Protein AF-A0A929MV17-F1 (afdb_monomer)

Secondary structure (DSSP, 8-state):
---HHHHHHHHHHHHHHHHHHHHHHHS--TTSHHHHHHHGGGS-TTTSSSSHHHHHHHHHHHHHHHHHHHHHHHHHHHHHHHHHHHHHHHHHHHHHHHHHHHTT----TT--------EEEE---TTS-EEEES--GGGT--TT-EEEETTEEEEEEEEE-SS-EEEEETT-SS-GGG-EEEEEEETTEEEEEEEEEEETTTTEEEEES--TTS---TT-EEE-

Nearest PDB structures (foldseek):
  2j5u-assembly1_A  TM=9.346E-01  e=2.635E-12  Listeria monocytogenes
  2qf4-assembly2_B  TM=9.068E-01  e=5.266E-09  Streptococcus pneumoniae R6
  7eft-assembly1_A  TM=7.838E-01  e=1.415E-07  Escherichia coli
  6zm0-assembly1_AAA  TM=8.165E-01  e=1.646E-06  Pseudomonas aeruginosa PAO1
  7eft-assembly1_B  TM=6.345E-01  e=2.902E-07  Escherichia coli

Sequence (224 aa):
MLNNKKLIWILLSAIAVVSVVAYTMINGANNAVTSAINDATAWGGRLFSEPVSMVVRFVDSVDNLINTHEENQHLKEKIDKIYELQVRVADLEAENGKMKQELNLTESLSEYTTVHATVIARNPDQWMESLVINVGANEGIQKNMSVMSGNGLIGRIIEVNPTSSKVLLLSNEQSNDGKVAASIQIKSGSANGIISGYDRKTKEYLMTQVDPTVQVAAGDLVQT

InterPro domains:
  IPR007221 Rod shape-determining protein MreC [PIRSF038471] (6-224)
  IPR007221 Rod shape-determining protein MreC [PTHR34138] (1-224)
  IPR007221 Rod shape-determining protein MreC [TIGR00219] (4-224)
  IPR042177 Cell/Rod shape-determining protein MreC, domain 1 [G3DSA:2.40.10.340] (109-187)
  IPR055342 Rod shape-determining protein MreC, beta-barrel core [PF04085] (119-224)

Solvent-accessible surface area (backbone atoms only — not comparable to full-atom values): 13221 Å² total; per-residue (Å²): 131,83,53,69,69,59,53,50,53,52,52,52,50,53,52,51,52,51,50,54,53,51,53,53,68,75,60,76,60,95,67,63,71,66,54,61,60,61,76,52,60,85,78,56,82,82,82,67,79,70,64,63,61,51,56,55,52,49,54,57,50,50,55,52,49,52,54,51,49,53,51,50,51,54,50,48,53,50,50,53,50,49,52,55,49,52,52,53,49,53,54,50,51,53,52,49,51,50,52,32,59,78,68,66,57,88,74,62,96,83,72,79,90,85,81,93,72,51,80,76,47,66,55,86,52,80,76,55,37,33,37,29,31,64,46,7,46,78,76,67,50,53,68,68,40,78,38,70,55,94,94,40,81,48,31,30,26,74,41,65,40,63,60,28,25,34,31,40,29,43,71,21,68,77,43,86,82,40,56,40,70,33,33,35,48,41,100,91,51,73,46,52,31,31,37,67,30,39,42,81,90,83,70,42,75,41,70,40,79,54,62,86,88,61,83,82,59,96,85,55,51,75,49,113

Organism: Abiotrophia defectiva (NCBI:txid46125)

Mean predicted aligned error: 17.31 Å

Structure (mmCIF, N/CA/C/O backbone):
data_AF-A0A929MV17-F1
#
_entry.id   AF-A0A929MV17-F1
#
loop_
_atom_site.group_PDB
_atom_site.id
_atom_site.type_symbol
_atom_site.label_atom_id
_atom_site.label_alt_id
_atom_site.label_comp_id
_atom_site.label_asym_id
_atom_site.label_entity_id
_atom_site.label_seq_id
_atom_site.pdbx_PDB_ins_code
_atom_site.Cartn_x
_atom_site.Cartn_y
_atom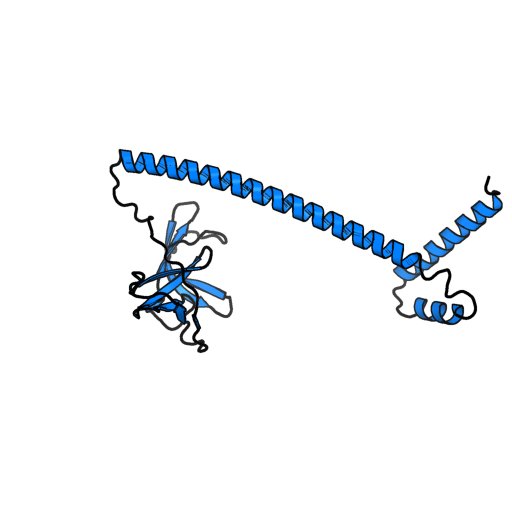_site.Cartn_z
_atom_site.occupancy
_atom_site.B_iso_or_equiv
_atom_site.auth_seq_id
_atom_site.auth_comp_id
_atom_site.auth_asym_id
_atom_site.auth_atom_id
_atom_site.pdbx_PDB_model_num
ATOM 1 N N . MET A 1 1 ? 44.938 10.618 -58.951 1.00 44.47 1 MET A N 1
ATOM 2 C CA . MET A 1 1 ? 45.143 9.187 -59.266 1.00 44.47 1 MET A CA 1
ATOM 3 C C . MET A 1 1 ? 46.206 8.637 -58.324 1.00 44.47 1 MET A C 1
ATOM 5 O O . MET A 1 1 ? 47.381 8.932 -58.513 1.00 44.47 1 MET A O 1
ATOM 9 N N . LEU A 1 2 ? 45.816 7.948 -57.242 1.00 46.22 2 LEU A N 1
ATOM 10 C CA . LEU A 1 2 ? 46.800 7.276 -56.387 1.00 46.22 2 LEU A CA 1
ATOM 11 C C . LEU A 1 2 ? 47.490 6.194 -57.222 1.00 46.22 2 LEU A C 1
ATOM 13 O O . LEU A 1 2 ? 46.829 5.346 -57.807 1.00 46.22 2 LEU A O 1
ATOM 17 N N . ASN A 1 3 ? 48.817 6.255 -57.300 1.00 65.94 3 ASN A N 1
ATOM 18 C CA . ASN A 1 3 ? 49.626 5.294 -58.040 1.00 65.94 3 ASN A CA 1
ATOM 19 C C . ASN A 1 3 ? 49.316 3.876 -57.521 1.00 65.94 3 ASN A C 1
ATOM 21 O O . ASN A 1 3 ? 49.377 3.674 -56.310 1.00 65.94 3 ASN A O 1
ATOM 25 N N . ASN A 1 4 ? 49.006 2.904 -58.386 1.00 69.44 4 ASN A N 1
ATOM 26 C CA . ASN A 1 4 ? 48.531 1.562 -57.989 1.00 69.44 4 ASN A CA 1
ATOM 27 C C . ASN A 1 4 ? 49.432 0.875 -56.946 1.00 69.44 4 ASN A C 1
ATOM 29 O O . ASN A 1 4 ? 48.955 0.154 -56.077 1.00 69.44 4 ASN A O 1
ATOM 33 N N . LYS A 1 5 ? 50.734 1.183 -56.956 1.00 64.88 5 LYS A N 1
ATOM 34 C CA . LYS A 1 5 ? 51.689 0.729 -55.936 1.00 64.88 5 LYS A CA 1
ATOM 35 C C . LYS A 1 5 ? 51.360 1.256 -54.531 1.00 64.88 5 LYS A C 1
ATOM 37 O O . LYS A 1 5 ? 51.441 0.502 -53.574 1.00 64.88 5 LYS A O 1
ATOM 42 N N . LYS A 1 6 ? 50.945 2.520 -54.395 1.00 64.00 6 LYS A N 1
ATOM 43 C CA . LYS A 1 6 ? 50.514 3.115 -53.116 1.00 64.00 6 LYS A CA 1
ATOM 44 C C . LYS A 1 6 ? 49.209 2.495 -52.618 1.00 64.00 6 LYS A C 1
ATOM 46 O O . LYS A 1 6 ? 49.065 2.295 -51.421 1.00 64.00 6 LYS A O 1
ATOM 51 N N . LEU A 1 7 ? 48.297 2.153 -53.530 1.00 68.94 7 LEU A N 1
ATOM 52 C CA . LEU A 1 7 ? 47.041 1.483 -53.185 1.00 68.94 7 LEU A CA 1
ATOM 53 C C . LEU A 1 7 ? 47.294 0.077 -52.616 1.00 68.94 7 LEU A C 1
ATOM 55 O O . LEU A 1 7 ? 46.714 -0.293 -51.602 1.00 68.94 7 LEU A O 1
ATOM 59 N N . ILE A 1 8 ? 48.225 -0.664 -53.226 1.00 76.69 8 ILE A N 1
ATOM 60 C CA . ILE A 1 8 ? 48.656 -1.989 -52.759 1.00 76.69 8 ILE A CA 1
ATOM 61 C C . ILE A 1 8 ? 49.316 -1.898 -51.377 1.00 76.69 8 ILE A C 1
ATOM 63 O O . ILE A 1 8 ? 48.986 -2.685 -50.497 1.00 76.69 8 ILE A O 1
ATOM 67 N N . TRP A 1 9 ? 50.192 -0.912 -51.149 1.00 76.56 9 TRP A N 1
ATOM 68 C CA . TRP A 1 9 ? 50.811 -0.697 -49.834 1.00 76.56 9 TRP A CA 1
ATOM 69 C C . TRP A 1 9 ? 49.793 -0.327 -48.744 1.00 76.56 9 TRP A C 1
ATOM 71 O O . TRP A 1 9 ? 49.919 -0.790 -47.613 1.00 76.56 9 TRP A O 1
ATOM 81 N N . ILE A 1 10 ? 48.761 0.454 -49.077 1.00 74.19 10 ILE A N 1
ATOM 82 C CA . ILE A 1 10 ? 47.679 0.797 -48.140 1.00 74.19 10 ILE A CA 1
ATOM 83 C C . ILE A 1 10 ? 46.825 -0.435 -47.811 1.00 74.19 10 ILE A C 1
ATOM 85 O O . ILE A 1 10 ? 46.525 -0.670 -46.644 1.00 74.19 10 ILE A O 1
ATOM 89 N N . LEU A 1 11 ? 46.482 -1.253 -48.810 1.00 78.50 11 LEU A N 1
ATOM 90 C CA . LEU A 1 11 ? 45.720 -2.490 -48.605 1.00 78.50 11 LEU A CA 1
ATOM 91 C C . LEU A 1 11 ? 46.502 -3.529 -47.793 1.00 78.50 11 LEU A C 1
ATOM 93 O O . LEU A 1 11 ? 45.941 -4.137 -46.888 1.00 78.50 11 LEU A O 1
ATOM 97 N N . LEU A 1 12 ? 47.800 -3.692 -48.060 1.00 78.88 12 LEU A N 1
ATOM 98 C CA . LEU A 1 12 ? 48.670 -4.578 -47.279 1.00 78.88 12 LEU A CA 1
ATOM 99 C C . LEU A 1 12 ? 48.783 -4.127 -45.820 1.00 78.88 12 LEU A C 1
ATOM 101 O O . LEU A 1 12 ? 48.731 -4.962 -44.921 1.00 78.88 12 LEU A O 1
ATOM 105 N N . SER A 1 13 ? 48.879 -2.817 -45.584 1.00 72.12 13 SER A N 1
ATOM 106 C CA . SER A 1 13 ? 48.864 -2.242 -44.236 1.00 72.12 13 SER A CA 1
ATOM 107 C C . SER A 1 13 ? 47.538 -2.523 -43.519 1.00 72.12 13 SER A C 1
ATOM 109 O O . SER A 1 13 ? 47.537 -3.017 -42.394 1.00 72.12 13 SER A O 1
ATOM 111 N N . ALA A 1 14 ? 46.404 -2.311 -44.193 1.00 71.19 14 ALA A N 1
ATOM 112 C CA . ALA A 1 14 ? 45.084 -2.578 -43.624 1.00 71.19 14 ALA A CA 1
ATOM 113 C C . ALA A 1 14 ? 44.890 -4.063 -43.267 1.00 71.19 14 ALA A C 1
ATOM 115 O O . ALA A 1 14 ? 44.412 -4.383 -42.181 1.00 71.19 14 ALA A O 1
ATOM 116 N N . ILE A 1 15 ? 45.323 -4.977 -44.140 1.00 78.56 15 ILE A N 1
ATOM 117 C CA . ILE A 1 15 ? 45.251 -6.427 -43.903 1.00 78.56 15 ILE A CA 1
ATOM 118 C C . ILE A 1 15 ? 46.172 -6.845 -42.750 1.00 78.56 15 ILE A C 1
ATOM 120 O O . ILE A 1 15 ? 45.782 -7.679 -41.931 1.00 78.56 15 ILE A O 1
ATOM 124 N N . ALA A 1 16 ? 47.366 -6.255 -42.640 1.00 69.94 16 ALA A N 1
ATOM 125 C CA . ALA A 1 16 ? 48.287 -6.535 -41.542 1.00 69.94 16 ALA A CA 1
ATOM 126 C C . ALA A 1 16 ? 47.702 -6.097 -40.190 1.00 69.94 16 ALA A C 1
ATOM 128 O O . ALA A 1 16 ? 47.751 -6.859 -39.227 1.00 69.94 16 ALA A O 1
ATOM 129 N N . VAL A 1 17 ? 47.072 -4.919 -40.135 1.00 67.75 17 VAL A N 1
ATOM 130 C C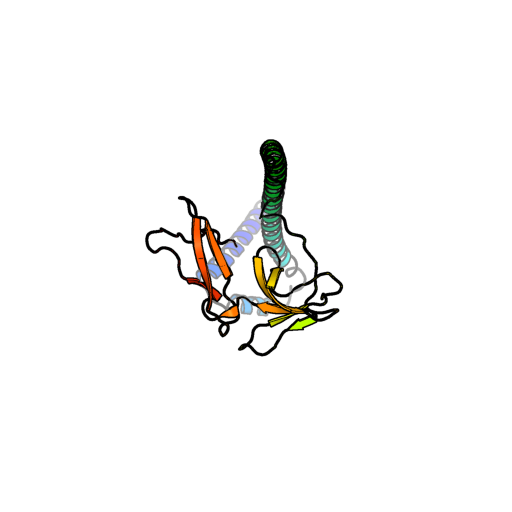A . VAL A 1 17 ? 46.401 -4.417 -38.925 1.00 67.75 17 VAL A CA 1
ATOM 131 C C . VAL A 1 17 ? 45.246 -5.333 -38.520 1.00 67.75 17 VAL A C 1
ATOM 133 O O . VAL A 1 17 ? 45.168 -5.744 -37.364 1.00 67.75 17 VAL A O 1
ATOM 136 N N . VAL A 1 18 ? 44.392 -5.725 -39.469 1.00 69.12 18 VAL A N 1
ATOM 137 C CA . VAL A 1 18 ? 43.269 -6.640 -39.202 1.00 69.12 18 VAL A CA 1
ATOM 138 C C . VAL A 1 18 ? 43.763 -8.013 -38.737 1.00 69.12 18 VAL A C 1
ATOM 140 O O . VAL A 1 18 ? 43.187 -8.590 -37.820 1.00 69.12 18 VAL A O 1
ATOM 143 N N . SER A 1 19 ? 44.861 -8.513 -39.306 1.00 64.81 19 SER A N 1
ATOM 144 C CA . SER A 1 19 ? 45.450 -9.804 -38.922 1.00 64.81 19 SER A CA 1
ATOM 145 C C . SER A 1 19 ? 46.001 -9.787 -37.495 1.00 64.81 19 SER A C 1
ATOM 147 O O . SER A 1 19 ? 45.800 -10.742 -36.751 1.00 64.81 19 SER A O 1
ATOM 149 N N . VAL A 1 20 ? 46.648 -8.692 -37.083 1.00 63.47 20 VAL A N 1
ATOM 150 C CA . VAL A 1 20 ? 47.163 -8.525 -35.713 1.00 63.47 20 VAL A CA 1
ATOM 151 C C . VAL A 1 20 ? 46.015 -8.432 -34.706 1.00 63.47 20 VAL A C 1
ATOM 153 O O . VAL A 1 20 ? 46.066 -9.062 -33.649 1.00 63.47 20 VAL A O 1
ATOM 156 N N . VAL A 1 21 ? 44.944 -7.710 -35.045 1.00 59.72 21 VAL A N 1
ATOM 157 C CA . VAL A 1 21 ? 43.749 -7.592 -34.195 1.00 59.72 21 VAL A CA 1
ATOM 158 C C . VAL A 1 21 ? 43.021 -8.934 -34.074 1.00 59.72 21 VAL A C 1
ATOM 160 O O . VAL A 1 21 ? 42.699 -9.353 -32.964 1.00 59.72 21 VAL A O 1
ATOM 163 N N . ALA A 1 22 ? 42.833 -9.652 -35.183 1.00 59.25 22 ALA A N 1
ATOM 164 C CA . ALA A 1 22 ? 42.211 -10.974 -35.186 1.00 59.25 22 ALA A CA 1
ATOM 165 C C . ALA A 1 22 ? 43.037 -11.992 -34.384 1.00 59.25 22 ALA A C 1
ATOM 167 O O . ALA A 1 22 ? 42.488 -12.735 -33.573 1.00 59.25 22 ALA A O 1
ATOM 168 N N . TYR A 1 23 ? 44.364 -11.973 -34.539 1.00 59.06 23 TYR A N 1
ATOM 169 C CA . TYR A 1 23 ? 45.266 -12.824 -33.763 1.00 59.06 23 TYR A CA 1
ATOM 170 C C . TYR A 1 23 ? 45.183 -12.525 -32.258 1.00 59.06 23 TYR A C 1
ATOM 172 O O . TYR A 1 23 ? 45.205 -13.436 -31.435 1.00 59.06 23 TYR A O 1
ATOM 180 N N . THR A 1 24 ? 45.004 -11.254 -31.891 1.00 54.47 24 THR A N 1
ATOM 181 C CA . THR A 1 24 ? 44.855 -10.824 -30.493 1.00 54.47 24 THR A CA 1
ATOM 182 C C . THR A 1 24 ? 43.520 -11.274 -29.887 1.00 54.47 24 THR A C 1
ATOM 184 O O . THR A 1 24 ? 43.486 -11.677 -28.727 1.00 54.47 24 THR A O 1
ATOM 187 N N . MET A 1 25 ? 42.431 -11.261 -30.666 1.00 50.59 25 MET A N 1
ATOM 188 C CA . MET A 1 25 ? 41.112 -11.729 -30.215 1.00 50.59 25 MET A CA 1
ATOM 189 C C . MET A 1 25 ? 41.050 -13.251 -30.028 1.00 50.59 25 MET A C 1
ATOM 191 O O . MET A 1 25 ? 40.387 -13.723 -29.110 1.00 50.59 25 MET A O 1
ATOM 195 N N . ILE A 1 26 ? 41.745 -14.020 -30.875 1.00 53.47 26 ILE A N 1
ATOM 196 C CA . ILE A 1 26 ? 41.687 -15.491 -30.861 1.00 53.47 26 ILE A CA 1
ATOM 197 C C . ILE A 1 26 ? 42.559 -16.091 -29.744 1.00 53.47 26 ILE A C 1
ATOM 199 O O . ILE A 1 26 ? 42.202 -17.123 -29.181 1.00 53.47 26 ILE A O 1
ATOM 203 N N . ASN A 1 27 ? 43.671 -15.441 -29.380 1.00 52.28 27 ASN A N 1
ATOM 204 C CA . ASN A 1 27 ? 44.671 -16.016 -28.473 1.00 52.28 27 ASN A CA 1
ATOM 205 C C . ASN A 1 27 ? 44.676 -15.472 -27.035 1.00 52.28 27 ASN A C 1
ATOM 207 O O . ASN A 1 27 ? 45.627 -15.766 -26.315 1.00 52.28 27 ASN A O 1
ATOM 211 N N . GLY A 1 28 ? 43.649 -14.721 -26.610 1.00 54.69 28 GLY A N 1
ATOM 212 C CA . GLY A 1 28 ? 43.346 -14.437 -25.196 1.00 54.69 28 GLY A CA 1
ATOM 213 C C . GLY A 1 28 ? 44.565 -14.279 -24.274 1.00 54.69 28 GLY A C 1
ATOM 214 O O . GLY A 1 28 ? 44.689 -15.009 -23.295 1.00 54.69 28 GLY A O 1
ATOM 215 N N . ALA A 1 29 ? 45.489 -13.371 -24.601 1.00 43.75 29 ALA A N 1
ATOM 216 C CA . ALA A 1 29 ? 46.728 -13.174 -23.854 1.00 43.75 29 ALA A CA 1
ATOM 217 C C . ALA A 1 29 ? 46.876 -11.704 -23.450 1.00 43.75 29 ALA A C 1
ATOM 219 O O . ALA A 1 29 ? 47.416 -10.870 -24.182 1.00 43.75 29 ALA A O 1
ATOM 220 N N . ASN A 1 30 ? 46.417 -11.401 -22.238 1.00 51.84 30 ASN A N 1
ATOM 221 C CA . ASN A 1 30 ? 46.828 -10.210 -21.507 1.00 51.84 30 ASN A CA 1
ATOM 222 C C . ASN A 1 30 ? 48.360 -10.267 -21.373 1.00 51.84 30 ASN A C 1
ATOM 224 O O . ASN A 1 30 ? 48.844 -11.143 -20.660 1.00 51.84 30 ASN A O 1
ATOM 228 N N . ASN A 1 31 ? 49.087 -9.411 -22.111 1.00 49.69 31 ASN A N 1
ATOM 229 C CA . ASN A 1 31 ? 50.473 -8.930 -21.879 1.00 49.69 31 ASN A CA 1
ATOM 230 C C . ASN A 1 31 ? 51.347 -8.753 -23.143 1.00 49.69 31 ASN A C 1
ATOM 232 O O . ASN A 1 31 ? 52.451 -8.232 -23.019 1.00 49.69 31 ASN A O 1
ATOM 236 N N . ALA A 1 32 ? 50.897 -9.106 -24.354 1.00 49.88 32 ALA A N 1
ATOM 237 C CA . ALA A 1 32 ? 51.720 -8.924 -25.569 1.00 49.88 32 ALA A CA 1
ATOM 238 C C . ALA A 1 32 ? 51.529 -7.560 -26.266 1.00 49.88 32 ALA A C 1
ATOM 240 O O . ALA A 1 32 ? 52.461 -7.022 -26.860 1.00 49.88 32 ALA A O 1
ATOM 241 N N . VAL A 1 33 ? 50.335 -6.966 -26.169 1.00 50.47 33 VAL A N 1
ATOM 242 C CA . VAL A 1 33 ? 50.040 -5.651 -26.771 1.00 50.47 33 VAL A CA 1
ATOM 243 C C . VAL A 1 33 ? 50.720 -4.523 -25.982 1.00 50.47 33 VAL A C 1
ATOM 245 O O . VAL A 1 33 ? 51.183 -3.547 -26.563 1.00 50.47 33 VAL A O 1
ATOM 248 N N . THR A 1 34 ? 50.870 -4.688 -24.666 1.00 49.28 34 THR A N 1
ATOM 249 C CA . THR A 1 34 ? 51.447 -3.682 -23.761 1.00 49.28 34 THR A CA 1
ATOM 250 C C . THR A 1 34 ? 52.968 -3.530 -23.904 1.00 49.28 34 THR A C 1
ATOM 252 O O . THR A 1 34 ? 53.490 -2.446 -23.660 1.00 49.28 34 THR A O 1
ATOM 255 N N . SER A 1 35 ? 53.697 -4.571 -24.327 1.00 46.47 35 SER A N 1
ATOM 256 C CA . SER A 1 35 ? 55.161 -4.514 -24.494 1.00 46.47 35 SER A CA 1
ATOM 257 C C . SER A 1 35 ? 55.591 -3.941 -25.847 1.00 46.47 35 SER A C 1
ATOM 259 O O . SER A 1 35 ? 56.562 -3.193 -25.905 1.00 46.47 35 SER A O 1
ATOM 261 N N . ALA A 1 36 ? 54.826 -4.183 -26.916 1.00 45.94 36 ALA A N 1
ATOM 262 C CA . ALA A 1 36 ? 55.066 -3.560 -28.222 1.00 45.94 36 ALA A CA 1
ATOM 263 C C . ALA A 1 36 ? 54.783 -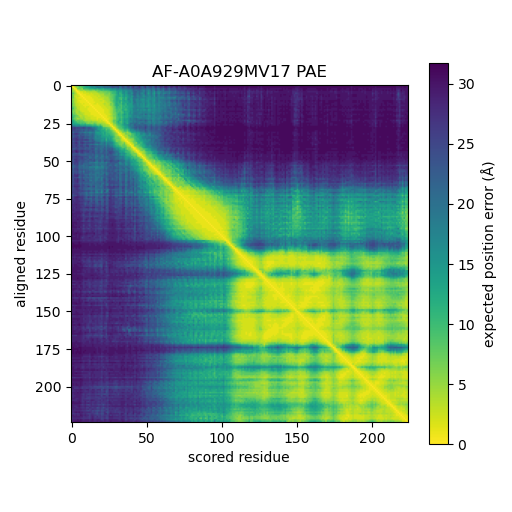2.042 -28.218 1.00 45.94 36 ALA A C 1
ATOM 265 O O . ALA A 1 36 ? 55.399 -1.287 -28.969 1.00 45.94 36 ALA A O 1
ATOM 266 N N . ILE A 1 37 ? 53.882 -1.587 -27.340 1.00 45.19 37 ILE A N 1
ATOM 267 C CA . ILE A 1 37 ? 53.585 -0.163 -27.121 1.00 45.19 37 ILE A CA 1
ATOM 268 C C . ILE A 1 37 ? 54.737 0.548 -26.384 1.00 45.19 37 ILE A C 1
ATOM 270 O O . ILE A 1 37 ? 54.959 1.734 -26.623 1.00 45.19 37 ILE A O 1
ATOM 274 N N . ASN A 1 38 ? 55.513 -0.161 -25.554 1.00 43.88 38 ASN A N 1
ATOM 275 C CA . ASN A 1 38 ? 56.610 0.435 -24.782 1.00 43.88 38 ASN A CA 1
ATOM 276 C C . ASN A 1 38 ? 57.875 0.711 -25.619 1.00 43.88 38 ASN A C 1
ATOM 278 O O . ASN A 1 38 ? 58.498 1.756 -25.423 1.00 43.88 38 ASN A O 1
ATOM 282 N N . ASP A 1 39 ? 58.211 -0.134 -26.602 1.00 44.47 39 ASP A N 1
ATOM 283 C CA . ASP A 1 39 ? 59.430 0.031 -27.425 1.00 44.47 39 ASP A CA 1
ATOM 284 C C . ASP A 1 39 ? 59.268 0.996 -28.618 1.00 44.47 39 ASP A C 1
ATOM 286 O O . ASP A 1 39 ? 60.249 1.448 -29.210 1.00 44.47 39 ASP A O 1
ATOM 290 N N . ALA A 1 40 ? 58.039 1.402 -28.949 1.00 44.22 40 ALA A N 1
ATOM 291 C CA . ALA A 1 40 ? 57.757 2.372 -30.014 1.00 44.22 40 ALA A CA 1
ATOM 292 C C . ALA A 1 40 ? 57.809 3.847 -29.548 1.00 44.22 40 ALA A C 1
ATOM 294 O O . ALA A 1 40 ? 57.494 4.766 -30.310 1.00 44.22 40 ALA A O 1
ATOM 295 N N . THR A 1 41 ? 58.208 4.104 -28.298 1.00 48.81 41 THR A N 1
ATOM 296 C CA . THR A 1 41 ? 58.136 5.433 -27.663 1.00 48.81 41 THR A CA 1
ATOM 297 C C . THR A 1 41 ? 59.280 6.389 -28.031 1.00 48.81 41 THR A C 1
ATOM 299 O O . THR A 1 41 ? 59.179 7.585 -27.756 1.00 48.81 41 THR A O 1
ATOM 302 N N . ALA A 1 42 ? 60.329 5.932 -28.725 1.00 51.59 42 ALA A N 1
ATOM 303 C CA . ALA A 1 42 ? 61.494 6.772 -29.027 1.00 51.59 42 ALA A CA 1
A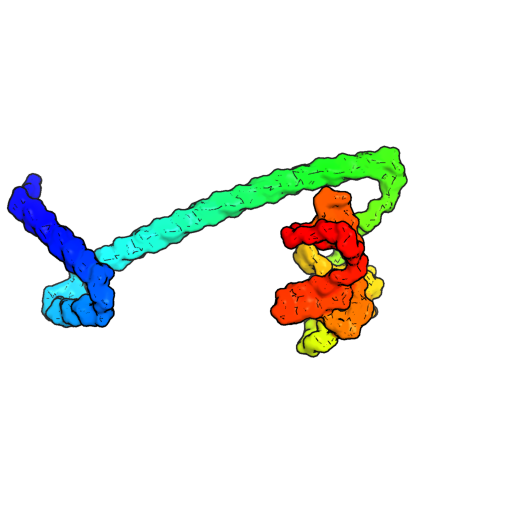TOM 304 C C . ALA A 1 42 ? 61.350 7.688 -30.264 1.00 51.59 42 ALA A C 1
ATOM 306 O O . ALA A 1 42 ? 62.106 8.649 -30.388 1.00 51.59 42 ALA A O 1
ATOM 307 N N . TRP A 1 43 ? 60.386 7.464 -31.168 1.00 49.75 43 TRP A N 1
ATOM 308 C CA . TRP A 1 43 ? 60.154 8.365 -32.312 1.00 49.75 43 TRP A CA 1
ATOM 309 C C . TRP A 1 43 ? 58.745 8.192 -32.917 1.00 49.75 43 TRP A C 1
ATOM 311 O O . TRP A 1 43 ? 58.553 7.568 -33.952 1.00 49.75 43 TRP A O 1
ATOM 321 N N . GLY A 1 44 ? 57.709 8.747 -32.282 1.00 49.81 44 GLY A N 1
ATOM 322 C CA . GLY A 1 44 ? 56.368 8.729 -32.901 1.00 49.81 44 GLY A CA 1
ATOM 323 C C . GLY A 1 44 ? 55.167 9.027 -32.007 1.00 49.81 44 GLY A C 1
ATOM 324 O O . GLY A 1 44 ? 54.048 9.124 -32.505 1.00 49.81 44 GLY A O 1
ATOM 325 N N . GLY A 1 45 ? 55.370 9.225 -30.704 1.00 45.44 45 GLY A N 1
ATOM 326 C CA . GLY A 1 45 ? 54.296 9.319 -29.705 1.00 45.44 45 GLY A CA 1
ATOM 327 C C . GLY A 1 45 ? 53.423 10.582 -29.711 1.00 45.44 45 GLY A C 1
ATOM 328 O O . GLY A 1 45 ? 52.824 10.883 -28.688 1.00 45.44 45 GLY A O 1
ATOM 329 N N . ARG A 1 46 ? 53.348 11.352 -30.806 1.00 47.34 46 ARG A N 1
ATOM 330 C CA . ARG A 1 46 ? 52.468 12.542 -30.884 1.00 47.34 46 ARG A CA 1
ATOM 331 C C . ARG A 1 46 ? 51.566 12.630 -32.115 1.00 47.34 46 ARG A C 1
ATOM 333 O O . ARG A 1 46 ? 50.761 13.547 -32.182 1.00 47.34 46 ARG A O 1
ATOM 340 N N . LEU A 1 47 ? 51.658 11.699 -33.069 1.00 48.16 47 LEU A N 1
ATOM 341 C CA . LEU A 1 47 ? 50.814 11.722 -34.279 1.00 48.16 47 LEU A CA 1
ATOM 342 C C . LEU A 1 47 ? 49.822 10.554 -34.381 1.00 48.16 47 LEU A C 1
ATOM 344 O O . LEU A 1 47 ? 48.949 10.584 -35.241 1.00 48.16 47 LEU A O 1
ATOM 348 N N . PHE A 1 48 ? 49.905 9.554 -33.498 1.00 50.62 48 PHE A N 1
ATOM 349 C CA . PHE A 1 48 ? 49.106 8.325 -33.615 1.00 50.62 48 PHE A CA 1
ATOM 350 C C . PHE A 1 48 ? 48.233 7.990 -32.395 1.00 50.62 48 PHE A C 1
ATOM 352 O O . PHE A 1 48 ? 47.476 7.028 -32.453 1.00 50.62 48 PHE A O 1
ATOM 359 N N . SER A 1 49 ? 48.276 8.773 -31.313 1.00 49.03 49 SER A N 1
ATOM 360 C CA . SER A 1 49 ? 47.473 8.525 -30.098 1.00 49.03 49 SER A CA 1
ATOM 361 C C . SER A 1 49 ? 46.105 9.222 -30.079 1.00 49.03 49 SER A C 1
ATOM 363 O O . SER A 1 49 ? 45.322 9.013 -29.161 1.00 49.03 49 SER A O 1
ATOM 365 N N . GLU A 1 50 ? 45.797 10.020 -31.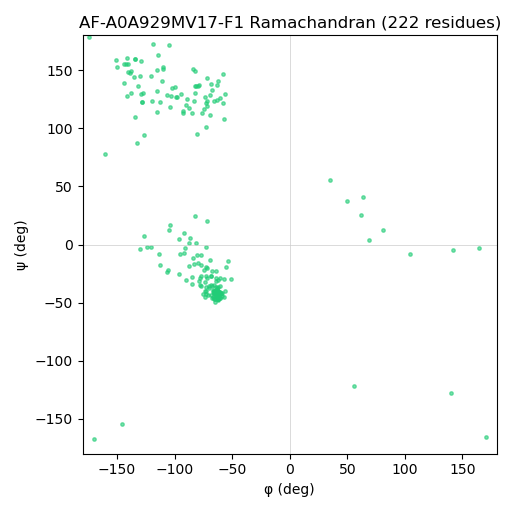096 1.00 54.31 50 GLU A N 1
ATOM 366 C CA . GLU A 1 50 ? 44.533 10.759 -31.232 1.00 54.31 50 GLU A CA 1
ATOM 367 C C . GLU A 1 50 ? 43.447 10.075 -32.109 1.00 54.31 50 GLU A C 1
ATOM 369 O O . GLU A 1 50 ? 42.271 10.316 -31.844 1.00 54.31 50 GLU A O 1
ATOM 374 N N . PRO A 1 51 ? 43.718 9.188 -33.101 1.00 52.38 51 PRO A N 1
ATOM 375 C CA . PRO A 1 51 ? 42.638 8.676 -33.960 1.00 52.38 51 PRO A CA 1
ATOM 376 C C . PRO A 1 51 ? 41.868 7.464 -33.400 1.00 52.38 51 PRO A C 1
ATOM 378 O O . PRO A 1 51 ? 40.705 7.268 -33.740 1.00 52.38 51 PRO A O 1
ATOM 381 N N . VAL A 1 52 ? 42.481 6.625 -32.555 1.00 52.34 52 VAL A N 1
ATOM 382 C CA . VAL A 1 52 ? 41.872 5.345 -32.120 1.00 52.34 52 VAL A CA 1
ATOM 383 C C . VAL A 1 52 ? 40.806 5.545 -31.038 1.00 52.34 52 VAL A C 1
ATOM 385 O O . VAL A 1 52 ? 39.776 4.873 -31.048 1.00 52.34 52 VAL A O 1
ATOM 388 N N . SER A 1 53 ? 40.992 6.525 -30.151 1.00 54.16 53 SER A N 1
ATOM 389 C CA . SER A 1 53 ? 39.984 6.894 -29.149 1.00 54.16 53 SER A CA 1
ATOM 390 C C . SER A 1 53 ? 38.736 7.523 -29.780 1.00 54.16 53 SER A C 1
ATOM 392 O O . SER A 1 53 ? 37.661 7.462 -29.192 1.00 54.16 53 SER A O 1
ATOM 394 N N . MET A 1 54 ? 38.858 8.088 -30.985 1.00 51.41 54 MET A N 1
ATOM 395 C CA . MET A 1 54 ? 37.755 8.696 -31.726 1.00 51.41 54 MET A CA 1
ATOM 396 C C . MET A 1 54 ? 36.800 7.638 -32.295 1.00 51.41 54 MET A C 1
ATOM 398 O O . MET A 1 54 ? 35.593 7.843 -32.264 1.00 51.41 54 MET A O 1
ATOM 402 N N . VAL A 1 55 ? 37.318 6.484 -32.736 1.00 53.62 55 VAL A N 1
ATOM 403 C CA . VAL A 1 55 ? 36.507 5.367 -33.261 1.00 53.62 55 VAL A CA 1
ATOM 404 C C . VAL A 1 55 ? 35.757 4.643 -32.139 1.00 53.62 55 VAL A C 1
ATOM 406 O O . VAL A 1 55 ? 34.569 4.378 -32.284 1.00 53.62 55 VAL A O 1
ATOM 409 N N . VAL A 1 56 ? 36.409 4.398 -30.995 1.00 53.12 56 VAL A N 1
ATOM 410 C CA . VAL A 1 56 ? 35.760 3.792 -29.813 1.00 53.12 56 VAL A CA 1
ATOM 411 C C . VAL A 1 56 ? 34.667 4.716 -29.255 1.00 53.12 56 VAL A C 1
ATOM 413 O O . VAL A 1 56 ? 33.546 4.273 -29.039 1.00 53.12 56 VAL A O 1
ATOM 416 N N . ARG A 1 57 ? 34.930 6.030 -29.161 1.00 53.38 57 ARG A N 1
ATOM 417 C CA . ARG A 1 57 ? 33.918 7.024 -28.753 1.00 53.38 57 ARG A CA 1
ATOM 418 C C . ARG A 1 57 ? 32.752 7.142 -29.735 1.00 53.38 57 ARG A C 1
ATOM 420 O O . ARG A 1 57 ? 31.658 7.496 -29.310 1.00 53.38 57 ARG A O 1
ATOM 427 N N . PHE A 1 58 ? 32.964 6.879 -31.024 1.00 57.00 58 PHE A N 1
ATOM 428 C CA . PHE A 1 58 ? 31.898 6.903 -32.029 1.00 57.00 58 PHE A CA 1
ATOM 429 C C . PHE A 1 58 ? 30.968 5.693 -31.897 1.00 57.00 58 PHE A C 1
ATOM 431 O O . PHE A 1 58 ? 29.757 5.860 -31.987 1.00 57.00 58 PHE A O 1
ATOM 438 N N . VAL A 1 59 ? 31.513 4.501 -31.630 1.00 58.31 59 VAL A N 1
ATOM 439 C CA . VAL A 1 59 ? 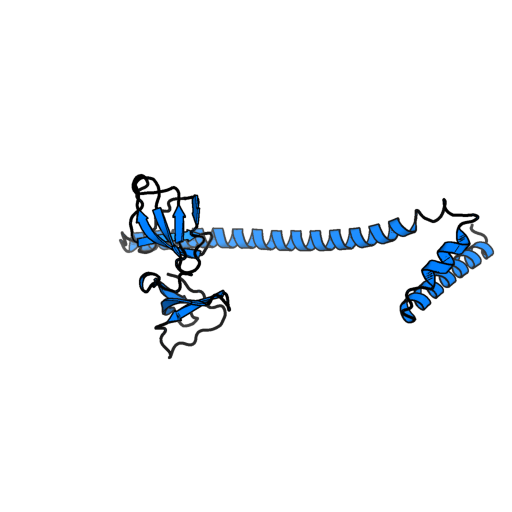30.714 3.286 -31.389 1.00 58.31 59 VAL A CA 1
ATOM 440 C C . VAL A 1 59 ? 29.922 3.405 -30.081 1.00 58.31 59 VAL A C 1
ATOM 442 O O . VAL A 1 59 ? 28.706 3.234 -30.103 1.00 58.31 59 VAL A O 1
ATOM 445 N N . ASP A 1 60 ? 30.554 3.856 -28.990 1.00 57.94 60 ASP A N 1
ATOM 446 C CA . ASP A 1 60 ? 29.874 4.074 -27.700 1.00 57.94 60 ASP A CA 1
ATOM 447 C C . ASP A 1 60 ? 28.769 5.148 -27.790 1.00 57.94 60 ASP A C 1
ATOM 449 O O . ASP A 1 60 ? 27.769 5.106 -27.074 1.00 57.94 60 ASP A O 1
ATOM 453 N N . SER A 1 61 ? 28.929 6.136 -28.676 1.00 59.41 61 SER A N 1
ATOM 454 C CA . SER A 1 61 ? 27.937 7.199 -28.887 1.00 59.41 61 SER A CA 1
ATOM 455 C C . SER A 1 61 ? 26.746 6.731 -29.730 1.00 59.41 61 SER A C 1
ATOM 457 O O . SER A 1 61 ? 25.644 7.240 -29.545 1.00 59.41 61 SER A O 1
ATOM 459 N N . VAL A 1 62 ? 26.936 5.758 -30.628 1.00 58.84 62 VAL A N 1
ATOM 460 C CA . VAL A 1 62 ? 25.850 5.162 -31.423 1.00 58.84 62 VAL A CA 1
ATOM 461 C C . VAL A 1 62 ? 25.004 4.219 -30.567 1.00 58.84 62 VAL A C 1
ATOM 463 O O . VAL A 1 62 ? 23.781 4.332 -30.608 1.00 58.84 62 VAL A O 1
ATOM 466 N N . ASP A 1 63 ? 25.618 3.389 -29.719 1.00 59.75 63 ASP A N 1
ATOM 467 C CA . ASP A 1 63 ? 24.876 2.518 -28.793 1.00 59.75 63 ASP A CA 1
ATOM 468 C C . ASP A 1 63 ? 24.075 3.332 -27.765 1.00 59.75 63 ASP A C 1
ATOM 470 O O . ASP A 1 63 ? 22.906 3.045 -27.509 1.00 59.75 63 ASP A O 1
ATOM 474 N N . ASN A 1 64 ? 24.644 4.421 -27.2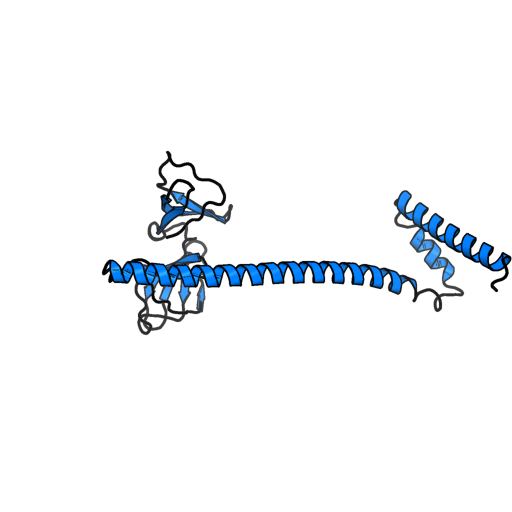35 1.00 60.44 64 ASN A N 1
ATOM 475 C CA . ASN A 1 64 ? 23.908 5.323 -26.343 1.00 60.44 64 ASN A CA 1
ATOM 476 C C . ASN A 1 64 ? 22.750 6.047 -27.052 1.00 60.44 64 ASN A C 1
ATOM 478 O O . ASN A 1 64 ? 21.705 6.263 -26.438 1.00 60.44 64 ASN A O 1
ATOM 482 N N . LEU A 1 65 ? 22.894 6.406 -28.332 1.00 61.03 65 LEU A N 1
ATOM 483 C CA . LEU A 1 65 ? 21.824 7.050 -29.102 1.00 61.03 65 LEU A CA 1
ATOM 484 C C . LEU A 1 65 ? 20.698 6.079 -29.469 1.00 61.03 65 LEU A C 1
ATOM 486 O O . LEU A 1 65 ? 19.537 6.473 -29.375 1.00 61.03 65 LEU A O 1
ATOM 490 N N . ILE A 1 66 ? 21.019 4.835 -29.842 1.00 62.38 66 ILE A N 1
ATOM 491 C CA . ILE A 1 66 ? 20.023 3.792 -30.133 1.00 62.38 66 ILE A CA 1
ATOM 492 C C . ILE A 1 66 ? 19.246 3.449 -28.859 1.00 62.38 66 ILE A C 1
ATOM 494 O O . ILE A 1 66 ? 18.021 3.550 -28.865 1.00 62.38 66 ILE A O 1
ATOM 498 N N . ASN A 1 67 ? 19.937 3.198 -27.742 1.00 67.94 67 ASN A N 1
ATOM 499 C CA . ASN A 1 67 ? 19.292 2.925 -26.453 1.00 67.94 67 ASN A CA 1
ATOM 500 C C . ASN A 1 67 ? 18.414 4.102 -25.987 1.00 67.94 67 ASN A C 1
ATOM 502 O O . ASN A 1 67 ? 17.287 3.901 -25.543 1.00 67.94 67 ASN A O 1
ATOM 506 N N . THR A 1 68 ? 18.881 5.346 -26.156 1.00 68.94 68 THR A N 1
ATOM 507 C CA . THR A 1 68 ? 18.095 6.544 -25.803 1.00 68.94 68 THR A CA 1
ATOM 508 C C . THR A 1 68 ? 16.884 6.735 -26.726 1.00 68.94 68 THR A C 1
ATOM 510 O O . THR A 1 68 ? 15.846 7.228 -26.283 1.00 68.94 68 THR A O 1
ATOM 513 N N . HIS A 1 69 ? 16.979 6.389 -28.015 1.00 72.38 69 HIS A N 1
ATOM 514 C CA . HIS A 1 69 ? 15.841 6.454 -28.940 1.00 72.38 69 HIS A CA 1
ATOM 515 C C . HIS A 1 69 ? 14.798 5.377 -28.648 1.00 72.38 69 HIS A C 1
ATOM 517 O O . HIS A 1 69 ? 13.610 5.699 -28.626 1.00 72.38 69 HIS A O 1
ATOM 523 N N . GLU A 1 70 ? 15.222 4.142 -28.381 1.00 76.12 70 GLU A N 1
ATOM 524 C CA . GLU A 1 70 ? 14.327 3.051 -27.984 1.00 76.12 70 GLU A CA 1
ATOM 525 C C . GLU A 1 70 ? 13.625 3.364 -26.658 1.00 76.12 70 GLU A C 1
ATOM 527 O O . GLU A 1 70 ? 12.404 3.242 -26.560 1.00 76.12 70 GLU A O 1
ATOM 532 N N . GLU A 1 71 ? 14.359 3.876 -25.666 1.00 76.00 71 GLU A N 1
ATOM 533 C CA . GLU A 1 71 ? 13.777 4.307 -24.396 1.00 76.00 71 GLU A CA 1
ATOM 534 C C . GLU A 1 71 ? 12.778 5.457 -24.598 1.00 76.00 71 GLU A C 1
ATOM 536 O O . GLU A 1 71 ? 11.668 5.400 -24.074 1.00 76.00 71 GLU A O 1
ATOM 541 N N . ASN A 1 72 ? 13.094 6.459 -25.430 1.00 82.12 72 ASN A N 1
ATOM 542 C CA . ASN A 1 72 ? 12.150 7.533 -25.758 1.00 82.12 72 ASN A CA 1
ATOM 543 C C . ASN A 1 72 ? 10.891 7.032 -26.479 1.00 82.12 72 ASN A C 1
ATOM 545 O O . ASN A 1 72 ? 9.802 7.541 -26.210 1.00 82.12 72 ASN A O 1
ATOM 549 N N . GLN A 1 73 ? 11.016 6.080 -27.407 1.00 83.38 73 GLN A N 1
ATOM 550 C CA . GLN A 1 73 ? 9.860 5.494 -28.090 1.00 83.38 73 GLN A CA 1
ATOM 551 C C . GLN A 1 73 ? 8.987 4.711 -27.109 1.00 83.38 73 GLN A C 1
ATOM 553 O O . GLN A 1 73 ? 7.789 4.965 -27.029 1.00 83.38 73 GLN A O 1
ATOM 558 N N . HIS A 1 74 ? 9.589 3.864 -26.279 1.00 86.75 74 HIS A N 1
ATOM 559 C CA . HIS A 1 74 ? 8.871 3.106 -25.258 1.00 86.75 74 HIS A CA 1
ATOM 560 C C . HIS A 1 74 ? 8.219 4.011 -24.196 1.00 86.75 74 HIS A C 1
ATOM 562 O O . HIS A 1 74 ? 7.102 3.749 -23.746 1.00 86.75 74 HIS A O 1
ATOM 568 N N . LEU A 1 75 ? 8.870 5.113 -23.803 1.00 84.00 75 LEU A N 1
ATOM 569 C CA . LEU A 1 75 ? 8.260 6.115 -22.924 1.00 84.00 75 LEU A CA 1
ATOM 570 C C . LEU A 1 75 ? 7.068 6.802 -23.595 1.00 84.00 75 LEU A C 1
ATOM 572 O O . LEU A 1 75 ? 6.043 6.981 -22.941 1.00 84.00 75 LEU A O 1
ATOM 576 N N . LYS A 1 76 ? 7.171 7.160 -24.882 1.00 85.56 76 LYS A N 1
ATOM 577 C CA . LYS A 1 76 ? 6.043 7.726 -25.639 1.00 85.56 76 LYS A CA 1
ATOM 578 C C . LYS A 1 76 ? 4.869 6.755 -25.708 1.00 85.56 76 LYS A C 1
ATOM 580 O O . LYS A 1 76 ? 3.759 7.154 -25.386 1.00 85.56 76 LYS A O 1
ATOM 585 N N . GLU A 1 77 ? 5.115 5.484 -26.012 1.00 90.44 77 GLU A N 1
ATOM 586 C CA . GLU A 1 77 ? 4.069 4.453 -26.026 1.00 90.44 77 GLU A CA 1
ATOM 587 C C . GLU A 1 77 ? 3.381 4.309 -24.661 1.00 90.44 77 GLU A C 1
ATOM 589 O O . GLU A 1 77 ? 2.155 4.215 -24.583 1.00 90.44 77 GLU A O 1
ATOM 594 N N . LYS A 1 78 ? 4.146 4.346 -23.561 1.00 89.69 78 LYS A N 1
ATOM 595 C CA . LYS A 1 78 ? 3.578 4.352 -22.204 1.00 89.69 78 LYS A CA 1
ATOM 596 C C . LYS A 1 78 ? 2.731 5.591 -21.936 1.00 89.69 78 LYS A C 1
ATOM 598 O O . LYS A 1 78 ? 1.670 5.462 -21.333 1.00 89.69 78 LYS A O 1
ATOM 603 N N . ILE A 1 79 ? 3.187 6.768 -22.360 1.00 90.00 79 ILE A N 1
ATOM 604 C CA . ILE A 1 79 ? 2.443 8.025 -22.215 1.00 90.00 79 ILE A CA 1
ATOM 605 C C . ILE A 1 79 ? 1.126 7.949 -22.992 1.00 90.00 79 ILE A C 1
ATOM 607 O O . ILE A 1 79 ? 0.073 8.216 -22.417 1.00 90.00 79 ILE A O 1
ATOM 611 N N . ASP A 1 80 ? 1.163 7.507 -24.248 1.00 88.81 80 ASP A N 1
ATOM 612 C CA . ASP A 1 80 ? -0.032 7.344 -25.078 1.00 88.81 80 ASP A CA 1
ATOM 613 C C . ASP A 1 80 ? -1.007 6.342 -24.448 1.00 88.81 80 ASP A C 1
ATOM 615 O O . ASP A 1 80 ? -2.212 6.596 -24.375 1.00 88.81 80 ASP A O 1
ATOM 619 N N . LYS A 1 81 ? -0.492 5.236 -23.893 1.00 91.50 81 LYS A N 1
ATOM 620 C CA . LYS A 1 81 ? -1.315 4.255 -23.180 1.00 91.50 81 LYS A CA 1
ATOM 621 C C . LYS A 1 81 ? -1.943 4.826 -21.912 1.00 91.50 81 LYS A C 1
ATOM 623 O O . LYS A 1 81 ? -3.104 4.537 -21.626 1.00 91.50 81 LYS A O 1
ATOM 628 N N . ILE A 1 82 ? -1.198 5.628 -21.154 1.00 91.88 82 ILE A N 1
ATOM 629 C CA . ILE A 1 82 ? -1.709 6.319 -19.967 1.00 91.88 82 ILE A CA 1
ATOM 630 C C . ILE A 1 82 ? -2.830 7.282 -20.365 1.00 91.88 82 ILE A C 1
ATOM 632 O O . ILE A 1 82 ? -3.866 7.283 -19.705 1.00 91.88 82 ILE A O 1
ATOM 636 N N . TYR A 1 83 ? -2.675 8.045 -21.449 1.00 87.81 83 TYR A N 1
ATOM 637 C CA . TYR A 1 83 ? -3.732 8.927 -21.947 1.00 87.81 83 TYR A CA 1
ATOM 638 C C . TYR A 1 83 ? -4.980 8.155 -22.394 1.00 87.81 83 TYR A C 1
ATOM 640 O O . TYR A 1 83 ? -6.087 8.532 -22.016 1.00 87.81 83 TYR A O 1
ATOM 648 N N . GLU A 1 84 ? -4.824 7.049 -23.132 1.00 91.38 84 GLU A N 1
ATOM 649 C CA . GLU A 1 84 ? -5.951 6.183 -23.518 1.00 91.38 84 GLU A CA 1
ATOM 650 C C . GLU A 1 84 ? -6.709 5.672 -22.281 1.00 91.38 84 GLU A C 1
ATOM 652 O O . GLU A 1 84 ? -7.941 5.710 -22.232 1.00 91.38 84 GLU A O 1
ATOM 657 N N . LEU A 1 85 ? -5.975 5.216 -21.261 1.00 91.56 85 LEU A N 1
ATOM 658 C CA . LEU A 1 85 ? -6.559 4.737 -20.010 1.00 91.56 85 LEU A CA 1
ATOM 659 C C . LEU A 1 85 ? -7.257 5.857 -19.235 1.00 91.56 85 LEU A C 1
ATOM 661 O O . LEU A 1 85 ? -8.342 5.620 -18.716 1.00 91.56 85 LEU A O 1
ATOM 665 N N . GLN A 1 86 ? -6.687 7.065 -19.186 1.00 89.94 86 GLN A N 1
ATOM 666 C CA . GLN A 1 86 ? -7.315 8.218 -18.531 1.00 89.94 86 GLN A CA 1
ATOM 667 C C . GLN A 1 86 ? -8.659 8.572 -19.169 1.00 89.94 86 GLN A C 1
ATOM 669 O O . GLN A 1 86 ? -9.637 8.754 -18.450 1.00 89.94 86 GLN A O 1
ATOM 674 N N . VAL A 1 87 ? -8.728 8.618 -20.505 1.00 90.44 87 VAL A N 1
ATOM 675 C CA . VAL A 1 87 ? -9.989 8.881 -21.218 1.00 90.44 87 VAL A CA 1
ATOM 676 C C . VAL A 1 87 ? -11.010 7.786 -20.919 1.00 90.44 87 VAL A C 1
ATOM 678 O O . VAL A 1 87 ? -12.143 8.089 -20.558 1.00 90.44 87 VAL A O 1
ATOM 681 N N . ARG A 1 88 ? -10.601 6.511 -20.974 1.00 90.44 88 ARG A N 1
ATOM 682 C CA . ARG A 1 88 ? -11.501 5.390 -20.666 1.00 90.44 88 ARG A CA 1
ATOM 683 C C . ARG A 1 88 ? -12.022 5.435 -19.229 1.00 90.44 88 ARG A C 1
ATOM 685 O O . ARG A 1 88 ? -13.193 5.148 -19.010 1.00 90.44 88 ARG A O 1
ATOM 692 N N . VAL A 1 89 ? -11.170 5.760 -18.257 1.00 92.19 89 VAL A N 1
ATOM 693 C CA . VAL A 1 89 ? -11.582 5.904 -16.853 1.00 92.19 89 VAL A CA 1
ATOM 694 C C . VAL A 1 89 ? -12.580 7.049 -16.710 1.00 92.19 89 VAL A C 1
ATOM 696 O O . VAL A 1 89 ? -13.618 6.845 -16.094 1.00 92.19 89 VAL A O 1
ATOM 699 N N . ALA A 1 90 ? -12.329 8.200 -17.337 1.00 89.06 90 ALA A N 1
ATOM 700 C CA . ALA A 1 90 ? -13.249 9.336 -17.298 1.00 89.06 90 ALA A CA 1
ATOM 701 C C . ALA A 1 90 ? -14.626 9.002 -17.902 1.00 89.06 90 ALA A C 1
ATOM 703 O O . ALA A 1 90 ? -15.655 9.352 -17.323 1.00 89.06 90 ALA A O 1
ATOM 704 N N . ASP A 1 91 ? -14.660 8.285 -19.030 1.00 91.00 91 ASP A N 1
ATOM 705 C CA . ASP A 1 91 ? -15.910 7.830 -19.650 1.00 91.00 91 ASP A CA 1
ATOM 706 C C . ASP A 1 91 ? -16.677 6.865 -18.730 1.00 91.00 91 ASP A C 1
ATOM 708 O O . ASP A 1 91 ? -17.883 7.026 -18.526 1.00 91.00 91 ASP A O 1
ATOM 712 N N . LEU A 1 92 ? -15.976 5.898 -18.124 1.00 90.00 92 LEU A N 1
ATOM 713 C CA . LEU A 1 92 ? -16.564 4.939 -17.183 1.00 90.00 92 LEU A CA 1
ATOM 714 C C . LEU A 1 92 ? -17.071 5.613 -15.904 1.00 90.00 92 LEU A C 1
ATOM 716 O O . LEU A 1 92 ? -18.132 5.249 -15.404 1.00 90.00 92 LEU A O 1
ATOM 720 N N . GLU A 1 93 ? -16.347 6.594 -15.368 1.00 87.88 93 GLU A N 1
ATOM 721 C CA . GLU A 1 93 ? -16.785 7.380 -14.211 1.00 87.88 93 GLU A CA 1
ATOM 722 C C . GLU A 1 93 ? -18.041 8.195 -14.535 1.00 87.88 93 GLU A C 1
ATOM 724 O O . GLU A 1 93 ? -18.977 8.229 -13.733 1.00 87.88 93 GLU A O 1
ATOM 729 N N . ALA A 1 94 ? -18.109 8.797 -15.727 1.00 87.00 94 ALA A N 1
ATOM 730 C CA . ALA A 1 94 ? -19.284 9.532 -16.184 1.00 87.00 94 ALA A CA 1
ATOM 731 C C . ALA A 1 94 ? -20.504 8.614 -16.377 1.00 87.00 94 ALA A C 1
ATOM 733 O O . ALA A 1 94 ? -21.620 8.975 -15.995 1.00 87.00 94 ALA A O 1
ATOM 734 N N . GLU A 1 95 ? -20.308 7.427 -16.950 1.00 87.12 95 GLU A N 1
ATOM 735 C CA . GLU A 1 95 ? -21.361 6.422 -17.108 1.00 87.12 95 GLU A CA 1
ATOM 736 C C . GLU A 1 95 ? -21.837 5.886 -15.751 1.00 87.12 95 GLU A C 1
ATOM 738 O O . GLU A 1 95 ? -23.038 5.865 -15.482 1.00 87.12 95 GLU A O 1
ATOM 743 N N . ASN A 1 96 ? -20.908 5.546 -14.856 1.00 85.06 96 ASN A N 1
ATOM 744 C CA . ASN A 1 96 ? -21.219 5.087 -13.504 1.00 85.06 96 ASN A CA 1
ATOM 745 C C . ASN A 1 96 ? -21.976 6.165 -12.711 1.00 85.06 96 ASN A C 1
ATOM 747 O O . ASN A 1 96 ? -22.975 5.868 -12.060 1.00 85.06 96 ASN A O 1
ATOM 751 N N . GLY A 1 97 ? -21.572 7.433 -12.832 1.00 83.25 97 GLY A N 1
ATOM 752 C CA . GLY A 1 97 ? -22.282 8.567 -12.242 1.00 83.25 97 GLY A CA 1
ATOM 753 C C . GLY A 1 97 ? -23.729 8.681 -12.728 1.00 83.25 97 GLY A C 1
ATOM 754 O O . GLY A 1 97 ? -24.635 8.848 -11.910 1.00 83.25 97 GLY A O 1
ATOM 755 N N . LYS A 1 98 ? -23.974 8.519 -14.036 1.00 84.62 98 LYS A N 1
ATOM 756 C CA . LYS A 1 98 ? -25.339 8.484 -14.595 1.00 84.62 98 LYS A CA 1
ATOM 757 C C . LYS A 1 98 ? -26.145 7.305 -14.055 1.00 84.62 98 LYS A C 1
ATOM 759 O O . LYS A 1 98 ? -27.265 7.505 -13.598 1.00 84.62 98 LYS A O 1
ATOM 764 N N . MET A 1 99 ? -25.565 6.104 -14.037 1.00 83.25 99 MET A N 1
ATOM 765 C CA . MET A 1 99 ? -26.226 4.911 -13.493 1.00 83.25 99 MET A CA 1
ATOM 766 C C . MET A 1 99 ? -26.582 5.086 -12.010 1.00 83.25 99 MET A C 1
ATOM 768 O O . MET A 1 99 ? -27.692 4.759 -11.596 1.00 83.25 99 MET A O 1
ATOM 772 N N . LYS A 1 100 ? -25.679 5.651 -11.201 1.00 80.31 100 LYS A N 1
ATOM 773 C CA . LYS A 1 100 ? -25.939 5.964 -9.787 1.00 80.31 100 LYS A CA 1
ATOM 774 C C . LYS A 1 100 ? -27.080 6.967 -9.616 1.00 80.31 100 LYS A C 1
ATOM 776 O O . LYS A 1 100 ? -27.906 6.779 -8.725 1.00 80.31 100 LYS A O 1
ATOM 781 N N . GLN A 1 101 ? -27.147 7.995 -10.467 1.00 81.31 101 GLN A N 1
ATOM 782 C CA . GLN A 1 101 ? -28.239 8.975 -10.466 1.00 81.31 101 GLN A CA 1
ATOM 783 C C . GLN A 1 101 ? -29.583 8.334 -10.829 1.00 81.31 101 GLN A C 1
ATOM 785 O O . GLN A 1 101 ? -30.563 8.545 -10.119 1.00 81.31 101 GLN A O 1
ATOM 790 N N . GLU A 1 102 ? -29.632 7.516 -11.883 1.00 84.00 102 GLU A N 1
ATOM 791 C CA . GLU A 1 102 ? -30.846 6.791 -12.287 1.00 84.00 102 GLU A CA 1
ATOM 792 C C . GLU A 1 102 ? -31.340 5.832 -11.192 1.00 84.00 102 GLU A C 1
ATOM 794 O O . GLU A 1 102 ? -32.545 5.692 -10.976 1.00 84.00 102 GLU A O 1
ATOM 799 N N . LEU A 1 103 ? -30.411 5.210 -10.461 1.00 83.31 103 LEU A N 1
ATOM 800 C CA . LEU A 1 103 ? -30.701 4.277 -9.372 1.00 83.31 103 LEU A CA 1
ATOM 801 C C . LEU A 1 103 ? -30.891 4.953 -7.999 1.00 83.31 103 LEU A C 1
ATOM 803 O O . LEU A 1 103 ? -31.138 4.250 -7.020 1.00 83.31 103 LEU A O 1
ATOM 807 N N . ASN A 1 104 ? -30.804 6.288 -7.903 1.00 76.81 104 ASN A N 1
ATOM 808 C CA . ASN A 1 104 ? -30.835 7.054 -6.645 1.00 76.81 104 ASN A CA 1
ATOM 809 C C . ASN A 1 104 ? -29.862 6.524 -5.570 1.00 76.81 104 ASN A C 1
ATOM 811 O O . ASN A 1 104 ? -30.176 6.509 -4.379 1.00 76.81 104 ASN A O 1
ATOM 815 N N . LEU A 1 105 ? -28.677 6.071 -5.985 1.00 69.31 105 LEU A N 1
ATOM 816 C CA . LEU A 1 105 ? -27.629 5.617 -5.074 1.00 69.31 105 LEU A CA 1
ATOM 817 C C . LEU A 1 105 ? -26.889 6.842 -4.524 1.00 69.31 105 LEU A C 1
ATOM 819 O O . LEU A 1 105 ? -25.982 7.368 -5.164 1.00 69.31 105 LEU A O 1
ATOM 823 N N . THR A 1 106 ? -27.304 7.320 -3.350 1.00 59.75 106 THR A N 1
ATOM 824 C CA . THR A 1 106 ? -26.759 8.528 -2.704 1.00 59.75 106 THR A CA 1
ATOM 825 C C . THR A 1 106 ? -25.402 8.325 -2.033 1.00 59.75 106 THR A C 1
ATOM 827 O O . THR A 1 106 ? -24.718 9.308 -1.772 1.00 59.75 106 THR A O 1
ATOM 830 N N . GLU A 1 107 ? -24.996 7.083 -1.763 1.00 56.28 107 GLU A N 1
ATOM 831 C CA . GLU A 1 107 ? -23.719 6.776 -1.116 1.00 56.28 107 GLU A CA 1
ATOM 832 C C . GLU A 1 107 ? -23.013 5.638 -1.856 1.00 56.28 107 GLU A C 1
ATOM 834 O O . GLU A 1 107 ? -23.428 4.478 -1.842 1.00 56.28 107 GLU A O 1
ATOM 839 N N . SER A 1 108 ? -21.925 5.987 -2.534 1.00 57.34 108 SER A N 1
ATOM 840 C CA . SER A 1 108 ? -20.979 5.027 -3.082 1.00 57.34 108 SER A CA 1
ATOM 841 C C . SER A 1 108 ? -19.946 4.707 -2.009 1.00 57.34 108 SER A C 1
ATOM 843 O O . SER A 1 108 ? -19.172 5.582 -1.636 1.00 57.34 108 SER A O 1
ATOM 845 N N . LEU A 1 109 ? -19.873 3.447 -1.568 1.00 60.28 109 LEU A N 1
ATOM 846 C CA . LEU A 1 109 ? -18.860 2.948 -0.616 1.00 60.28 109 LEU A CA 1
ATOM 847 C C . LEU A 1 109 ? -17.403 3.238 -1.040 1.00 60.28 109 LEU A C 1
ATOM 849 O O . LEU A 1 109 ? -16.489 3.094 -0.236 1.00 60.28 109 LEU A O 1
ATOM 853 N N . SER A 1 110 ? -17.184 3.620 -2.300 1.00 65.06 110 SER A N 1
ATOM 854 C CA . SER A 1 110 ? -15.871 3.906 -2.884 1.00 65.06 110 SER A CA 1
ATOM 855 C C . SER A 1 110 ? -15.429 5.372 -2.793 1.00 65.06 110 SER A C 1
ATOM 857 O O . SER A 1 110 ? -14.308 5.673 -3.189 1.00 65.06 110 SER A O 1
ATOM 859 N N . GLU A 1 111 ? -16.277 6.298 -2.340 1.00 70.50 111 GLU A N 1
ATOM 860 C CA . GLU A 1 111 ? -15.908 7.717 -2.254 1.00 70.50 111 GLU A CA 1
ATOM 861 C C . GLU A 1 111 ? -15.143 8.002 -0.954 1.00 70.50 111 GLU A C 1
ATOM 863 O O . GLU A 1 111 ? -15.628 7.726 0.142 1.00 70.50 111 GLU A O 1
ATOM 868 N N . TYR A 1 112 ? -13.932 8.555 -1.068 1.00 77.00 112 TYR A N 1
ATOM 869 C CA . TYR A 1 112 ? -13.094 8.909 0.077 1.00 77.00 112 TYR A CA 1
ATOM 870 C C . TYR A 1 112 ? -12.458 10.292 -0.088 1.00 77.00 112 TYR A C 1
ATOM 872 O O . TYR A 1 112 ? -12.047 10.691 -1.177 1.00 77.00 112 TYR A O 1
ATOM 880 N N . THR A 1 113 ? -12.325 11.010 1.028 1.00 82.50 113 THR A N 1
ATOM 881 C CA . THR A 1 113 ? -11.600 12.286 1.093 1.00 82.50 113 THR A CA 1
ATOM 882 C C . THR A 1 113 ? -10.161 12.035 1.524 1.00 82.50 113 THR A C 1
ATOM 884 O O . THR A 1 113 ? -9.912 11.375 2.533 1.00 82.50 113 THR A O 1
ATOM 887 N N . THR A 1 114 ? -9.200 12.581 0.783 1.00 88.12 114 THR A N 1
ATOM 888 C CA . THR A 1 114 ? -7.771 12.426 1.080 1.00 88.12 114 THR A CA 1
ATOM 889 C C . THR A 1 114 ? -7.203 13.645 1.794 1.00 88.12 114 THR A C 1
ATOM 891 O O . THR A 1 114 ? -7.410 14.776 1.356 1.00 88.12 114 THR A O 1
ATOM 894 N N . VAL A 1 115 ? -6.402 13.410 2.834 1.00 91.75 115 VAL A N 1
ATOM 895 C CA . VAL A 1 115 ? -5.570 14.434 3.479 1.00 91.75 115 VAL A CA 1
ATOM 896 C C . VAL A 1 115 ? -4.105 14.096 3.223 1.00 91.75 115 VAL A C 1
ATOM 898 O O . VAL A 1 115 ? -3.645 13.003 3.555 1.00 91.75 115 VAL A O 1
ATOM 901 N N . HIS A 1 116 ? -3.367 15.025 2.617 1.00 92.62 116 HIS A N 1
ATOM 902 C CA . HIS A 1 116 ? -1.940 14.845 2.359 1.00 92.62 116 HIS A CA 1
ATOM 903 C C . HIS A 1 116 ? -1.119 15.124 3.616 1.00 92.62 116 HIS A C 1
ATOM 905 O O . HIS A 1 116 ? -1.349 16.113 4.309 1.00 92.62 116 HIS A O 1
ATOM 911 N N . ALA A 1 117 ? -0.132 14.271 3.878 1.00 93.25 117 ALA A N 1
ATOM 912 C CA . ALA A 1 117 ? 0.725 14.383 5.046 1.00 93.25 117 ALA A CA 1
ATOM 913 C C . ALA A 1 117 ? 2.163 13.961 4.743 1.00 93.25 117 ALA A C 1
ATOM 915 O O . ALA A 1 117 ? 2.420 13.136 3.865 1.00 93.25 117 ALA A O 1
ATOM 916 N N . THR A 1 118 ? 3.092 14.490 5.531 1.00 95.31 118 THR A N 1
ATOM 917 C CA . THR A 1 118 ? 4.518 14.173 5.488 1.00 95.31 118 THR A CA 1
ATOM 918 C C . THR A 1 118 ? 4.911 13.398 6.738 1.00 95.31 118 THR A C 1
ATOM 920 O O . THR A 1 118 ? 4.461 13.697 7.847 1.00 95.31 118 THR A O 1
ATOM 923 N N . VAL A 1 119 ? 5.788 12.408 6.566 1.00 95.56 119 VAL A N 1
ATOM 924 C CA . VAL A 1 119 ? 6.371 11.654 7.680 1.00 95.56 119 VAL A CA 1
ATOM 925 C C . VAL A 1 119 ? 7.381 12.534 8.416 1.00 95.56 119 VAL A C 1
ATOM 927 O O . VAL A 1 119 ? 8.353 12.990 7.820 1.00 95.56 119 VAL A O 1
ATOM 930 N N . ILE A 1 120 ? 7.165 12.744 9.714 1.00 95.50 120 ILE A N 1
ATOM 931 C CA . ILE A 1 120 ? 8.037 13.557 10.580 1.00 95.50 120 ILE A CA 1
ATOM 932 C C . ILE A 1 120 ? 8.887 12.719 11.532 1.00 95.50 120 ILE A C 1
ATOM 934 O O . ILE A 1 120 ? 9.924 13.180 11.998 1.00 95.50 120 ILE A O 1
ATOM 938 N N . ALA A 1 121 ? 8.475 11.483 11.810 1.00 92.88 121 ALA A N 1
ATOM 939 C CA . ALA A 1 121 ? 9.271 10.537 12.576 1.00 92.88 121 ALA A CA 1
ATOM 940 C C . ALA A 1 121 ? 8.962 9.103 12.147 1.00 92.88 121 ALA A C 1
ATOM 942 O O . ALA A 1 121 ? 7.856 8.788 11.707 1.00 92.88 121 ALA A O 1
ATOM 943 N N . ARG A 1 122 ? 9.941 8.219 12.314 1.00 89.00 122 ARG A N 1
ATOM 944 C CA . ARG A 1 122 ? 9.793 6.775 12.133 1.00 89.00 122 ARG A CA 1
ATOM 945 C C . ARG A 1 122 ? 10.401 6.084 13.341 1.00 89.00 122 ARG A C 1
ATOM 947 O O . ARG A 1 122 ? 11.477 6.480 13.782 1.00 89.00 122 ARG A O 1
ATOM 954 N N . ASN A 1 123 ? 9.714 5.074 13.866 1.00 81.62 123 ASN A N 1
ATOM 955 C CA . ASN A 1 123 ? 10.264 4.268 14.945 1.00 81.62 123 ASN A CA 1
ATOM 956 C C . ASN A 1 123 ? 11.485 3.481 14.422 1.00 81.62 123 ASN A C 1
ATOM 958 O O . ASN A 1 123 ? 11.336 2.768 13.428 1.00 81.62 123 ASN A O 1
ATOM 962 N N . PRO A 1 124 ? 12.684 3.613 15.026 1.00 77.94 124 PRO A N 1
ATOM 963 C CA . PRO A 1 124 ? 13.838 2.797 14.651 1.00 77.94 124 PRO A CA 1
ATOM 964 C C . PRO A 1 124 ? 13.703 1.345 15.125 1.00 77.94 124 PRO A C 1
ATOM 966 O O . PRO A 1 124 ? 14.403 0.472 14.614 1.00 77.94 124 PRO A O 1
ATOM 969 N N . ASP A 1 125 ? 12.826 1.092 16.098 1.00 77.38 125 ASP A N 1
ATOM 970 C CA . ASP A 1 125 ? 12.557 -0.246 16.596 1.00 77.38 125 ASP A CA 1
ATOM 971 C C . ASP A 1 125 ? 11.764 -1.059 15.562 1.00 77.38 125 ASP A C 1
ATOM 973 O O . ASP A 1 125 ? 10.642 -0.716 15.180 1.00 77.38 125 ASP A O 1
ATOM 977 N N . GLN A 1 126 ? 12.373 -2.158 15.124 1.00 67.69 126 GLN A N 1
ATOM 978 C CA . GLN A 1 126 ? 11.809 -3.078 14.147 1.00 67.69 126 GLN A CA 1
ATOM 979 C C . GLN A 1 126 ? 10.659 -3.914 14.719 1.00 67.69 126 GLN A C 1
ATOM 981 O O . GLN A 1 126 ? 9.851 -4.409 13.940 1.00 67.69 126 GLN A O 1
ATOM 986 N N . TRP A 1 127 ? 10.538 -4.057 16.042 1.00 66.88 127 TRP A N 1
ATOM 987 C CA . TRP A 1 127 ? 9.462 -4.835 16.667 1.00 66.88 127 TRP A CA 1
ATOM 988 C C . TRP A 1 127 ? 8.101 -4.128 16.624 1.00 66.88 127 TRP A C 1
ATOM 990 O O . TRP A 1 127 ? 7.065 -4.788 16.683 1.00 66.88 127 TRP A O 1
ATOM 1000 N N . MET A 1 128 ? 8.088 -2.797 16.481 1.00 75.25 128 MET A N 1
ATOM 1001 C CA . MET A 1 128 ? 6.866 -2.002 16.354 1.00 75.25 128 MET A CA 1
ATOM 1002 C C . MET A 1 128 ? 6.979 -1.014 15.192 1.00 75.25 128 MET A C 1
ATOM 1004 O O . MET A 1 128 ? 7.343 0.157 15.367 1.00 75.25 128 MET A O 1
ATOM 1008 N N . GLU A 1 129 ? 6.616 -1.483 14.000 1.00 84.81 129 GLU A N 1
ATOM 1009 C CA . GLU A 1 129 ? 6.680 -0.684 12.779 1.00 84.81 129 GLU A CA 1
ATOM 1010 C C . GLU A 1 129 ? 5.581 0.384 12.765 1.00 84.81 129 GLU A C 1
ATOM 1012 O O . GLU A 1 129 ? 4.408 0.137 12.472 1.00 84.81 129 GLU A O 1
ATOM 1017 N N . SER A 1 130 ? 5.985 1.608 13.095 1.00 90.75 130 SER A N 1
ATOM 1018 C CA . SER A 1 130 ? 5.114 2.776 13.105 1.00 90.75 130 SER A CA 1
ATOM 1019 C C . SER A 1 130 ? 5.840 4.024 12.619 1.00 90.75 130 SER A C 1
ATOM 1021 O O . SER A 1 130 ? 7.070 4.144 12.691 1.00 90.75 130 SER A O 1
ATOM 1023 N N . LEU A 1 131 ? 5.059 4.971 12.111 1.00 93.19 131 LEU A N 1
ATOM 1024 C CA . LEU A 1 131 ? 5.536 6.288 11.710 1.00 93.19 131 LEU A CA 1
ATOM 1025 C C . LEU A 1 131 ? 4.603 7.378 12.234 1.00 93.19 131 LEU A C 1
ATOM 1027 O O . LEU A 1 131 ? 3.453 7.113 12.580 1.00 93.19 131 LEU A O 1
ATOM 1031 N N . VAL A 1 132 ? 5.105 8.604 12.310 1.00 95.62 132 VAL A N 1
ATOM 1032 C CA . VAL A 1 132 ? 4.340 9.779 12.733 1.00 95.62 132 VAL A CA 1
ATOM 1033 C C . VAL A 1 132 ? 4.228 10.737 11.557 1.00 95.62 132 VAL A C 1
ATOM 1035 O O . VAL A 1 132 ? 5.231 11.029 10.901 1.00 95.62 132 VAL A O 1
ATOM 1038 N N . ILE A 1 133 ? 3.016 11.224 11.306 1.00 96.81 133 ILE A N 1
ATOM 1039 C CA . ILE A 1 133 ? 2.693 12.190 10.250 1.00 96.81 133 ILE A CA 1
ATOM 1040 C C . ILE A 1 133 ? 2.338 13.559 10.839 1.00 96.81 133 ILE A C 1
ATOM 1042 O O . ILE A 1 133 ? 1.863 13.639 11.971 1.00 96.81 133 ILE A O 1
ATOM 1046 N N . ASN A 1 134 ? 2.556 14.632 10.074 1.00 97.06 134 ASN A N 1
ATOM 1047 C CA . ASN A 1 134 ? 2.339 16.030 10.487 1.00 97.06 134 ASN A CA 1
ATOM 1048 C C . ASN A 1 134 ? 0.883 16.528 10.384 1.00 97.06 134 ASN A C 1
ATOM 1050 O O . ASN A 1 134 ? 0.668 17.727 10.221 1.00 97.06 134 ASN A O 1
ATOM 1054 N N . VAL A 1 135 ? -0.093 15.623 10.434 1.00 96.56 135 VAL A N 1
ATOM 1055 C CA . VAL A 1 135 ? -1.528 15.947 10.419 1.00 96.56 135 VAL A CA 1
ATOM 1056 C C . VAL A 1 135 ? -2.226 15.223 11.561 1.00 96.56 135 VAL A C 1
ATOM 1058 O O . VAL A 1 135 ? -1.851 14.103 11.926 1.00 96.56 135 VAL A O 1
ATOM 1061 N N . GLY A 1 136 ? -3.224 15.864 12.148 1.00 96.31 136 GLY A N 1
ATOM 1062 C CA . GLY A 1 136 ? -3.900 15.424 13.356 1.00 96.31 136 GLY A CA 1
ATOM 1063 C C . GLY A 1 136 ? -5.385 15.760 13.360 1.00 96.31 136 GLY A C 1
ATOM 1064 O O . GLY A 1 136 ? -6.032 15.885 12.320 1.00 96.31 136 GLY A O 1
ATOM 1065 N N . ALA A 1 137 ? -5.945 15.881 14.560 1.00 96.88 137 ALA A N 1
ATOM 1066 C CA . ALA A 1 137 ? -7.367 16.154 14.743 1.00 96.88 137 ALA A CA 1
ATOM 1067 C C . ALA A 1 137 ? -7.807 17.489 14.113 1.00 96.88 137 ALA A C 1
ATOM 1069 O O . ALA A 1 137 ? -8.955 17.604 13.686 1.00 96.88 137 ALA A O 1
ATOM 1070 N N . ASN A 1 138 ? -6.911 18.479 14.022 1.00 96.25 138 ASN A N 1
ATOM 1071 C CA . ASN A 1 138 ? -7.207 19.778 13.411 1.00 96.25 138 ASN A CA 1
ATOM 1072 C C . ASN A 1 138 ? -7.527 19.663 11.913 1.00 96.25 138 ASN A C 1
ATOM 1074 O O . ASN A 1 138 ? -8.338 20.425 11.395 1.00 96.25 138 ASN A O 1
ATOM 1078 N N . GLU A 1 139 ? -6.923 18.689 11.234 1.00 95.06 139 GLU A N 1
ATOM 1079 C CA . GLU A 1 139 ? -7.161 18.362 9.828 1.00 95.06 139 GLU A CA 1
ATOM 1080 C C . GLU A 1 139 ? -8.254 17.289 9.654 1.00 95.06 139 GLU A C 1
ATOM 1082 O O . GLU A 1 139 ? -8.452 16.768 8.559 1.00 95.06 139 GLU A O 1
ATOM 1087 N N . GLY A 1 140 ? -8.971 16.944 10.730 1.00 94.19 140 GLY A N 1
ATOM 1088 C CA . GLY A 1 140 ? -10.061 15.969 10.711 1.00 94.19 140 GLY A CA 1
ATOM 1089 C C . GLY A 1 140 ? -9.613 14.508 10.762 1.00 94.19 140 GLY A C 1
ATOM 1090 O O . GLY A 1 140 ? -10.435 13.622 10.530 1.00 94.19 140 GLY A O 1
ATOM 1091 N N . ILE A 1 141 ? -8.343 14.230 11.079 1.00 96.19 141 ILE A N 1
ATOM 1092 C CA . ILE A 1 141 ? -7.844 12.855 11.192 1.00 96.19 141 ILE A CA 1
ATOM 1093 C C . ILE A 1 141 ? -8.470 12.156 12.400 1.00 96.19 141 ILE A C 1
ATOM 1095 O O . ILE A 1 141 ? -8.582 12.720 13.488 1.00 96.19 141 ILE A O 1
ATOM 1099 N N . GLN A 1 142 ? -8.851 10.893 12.215 1.00 95.56 142 GLN A N 1
ATOM 1100 C CA . GLN A 1 142 ? -9.449 10.051 13.246 1.00 95.56 142 GLN A CA 1
ATOM 1101 C C . GLN A 1 142 ? -8.723 8.709 13.350 1.00 95.56 142 GLN A C 1
ATOM 1103 O O . GLN A 1 142 ? -8.073 8.241 12.412 1.00 95.56 142 GLN A O 1
ATOM 1108 N N . LYS A 1 143 ? -8.851 8.063 14.514 1.00 93.50 143 LYS A N 1
ATOM 1109 C CA . LYS A 1 143 ? -8.366 6.691 14.700 1.00 93.50 143 LYS A CA 1
ATOM 1110 C C . LYS A 1 143 ? -9.034 5.754 13.691 1.00 93.50 143 LYS A C 1
ATOM 1112 O O . LYS A 1 143 ? -10.203 5.925 13.368 1.00 93.50 143 LYS A O 1
ATOM 1117 N N . ASN A 1 144 ? -8.288 4.745 13.253 1.00 90.25 144 ASN A N 1
ATOM 1118 C CA . ASN A 1 144 ? -8.661 3.746 12.248 1.00 90.25 144 ASN A CA 1
ATOM 1119 C C . ASN A 1 144 ? -8.811 4.251 10.805 1.00 90.25 144 ASN A C 1
ATOM 1121 O O . ASN A 1 144 ? -9.126 3.442 9.939 1.00 90.25 144 ASN A O 1
ATOM 1125 N N . MET A 1 145 ? -8.531 5.525 10.509 1.00 92.06 145 MET A N 1
ATOM 1126 C CA . MET A 1 145 ? -8.411 5.962 9.115 1.00 92.06 145 MET A CA 1
ATOM 1127 C C . MET A 1 145 ? -7.259 5.232 8.408 1.00 92.06 145 MET A C 1
ATOM 1129 O O . MET A 1 145 ? -6.193 5.013 8.994 1.00 92.06 145 MET A O 1
ATOM 1133 N N . SER A 1 146 ? -7.481 4.864 7.147 1.00 91.19 146 SER A N 1
ATOM 1134 C CA . SER A 1 146 ? -6.491 4.222 6.281 1.00 91.19 146 SER A CA 1
ATOM 1135 C C . SER A 1 146 ? -5.410 5.208 5.845 1.00 91.19 146 SER A C 1
ATOM 1137 O O . SER A 1 146 ? -5.685 6.376 5.577 1.00 91.19 146 SER A O 1
ATOM 1139 N N . VAL A 1 147 ? -4.173 4.728 5.740 1.00 92.38 147 VAL A N 1
ATOM 1140 C CA . VAL A 1 147 ? -3.029 5.509 5.260 1.00 92.38 147 VAL A CA 1
ATOM 1141 C C . VAL A 1 147 ? -2.466 4.845 4.016 1.00 92.38 147 VAL A C 1
ATOM 1143 O O . VAL A 1 147 ? -2.081 3.675 4.044 1.00 92.38 147 VAL A O 1
ATOM 1146 N N . MET A 1 148 ? -2.395 5.610 2.931 1.00 91.62 148 MET A N 1
ATOM 1147 C CA . MET A 1 148 ? -1.897 5.160 1.635 1.00 91.62 148 MET A CA 1
ATOM 1148 C C . MET A 1 148 ? -0.627 5.919 1.256 1.00 91.62 148 MET A C 1
ATOM 1150 O O . MET A 1 148 ? -0.441 7.074 1.638 1.00 91.62 148 MET A O 1
ATOM 1154 N N . SER A 1 149 ? 0.247 5.266 0.496 1.00 89.12 149 SER A N 1
ATOM 1155 C CA . SER A 1 149 ? 1.411 5.894 -0.129 1.00 89.12 149 SER A CA 1
ATOM 1156 C C . SER A 1 149 ? 1.560 5.373 -1.552 1.00 89.12 149 SER A C 1
ATOM 1158 O O . SER A 1 149 ? 1.509 4.162 -1.782 1.00 89.12 149 SER A O 1
ATOM 1160 N N . GLY A 1 150 ? 1.724 6.283 -2.514 1.00 83.50 150 GLY A N 1
ATOM 1161 C CA . GLY A 1 150 ? 1.639 5.939 -3.932 1.00 83.50 150 GLY A CA 1
ATOM 1162 C C . GLY A 1 150 ? 0.299 5.268 -4.245 1.00 83.50 150 GLY A C 1
ATOM 1163 O O . GLY A 1 150 ? -0.754 5.833 -3.964 1.00 83.50 150 GLY A O 1
ATOM 1164 N N . ASN A 1 151 ? 0.356 4.042 -4.769 1.00 76.19 151 ASN A N 1
ATOM 1165 C CA . ASN A 1 151 ? -0.817 3.279 -5.205 1.00 76.19 151 ASN A CA 1
ATOM 1166 C C . ASN A 1 151 ? -1.214 2.163 -4.216 1.00 76.19 151 ASN A C 1
ATOM 1168 O O . ASN A 1 151 ? -1.912 1.232 -4.611 1.00 76.19 151 ASN A O 1
ATOM 1172 N N . GLY A 1 152 ? -0.740 2.198 -2.964 1.00 84.56 152 GLY A N 1
ATOM 1173 C CA . GLY A 1 152 ? -0.955 1.106 -2.009 1.00 84.56 152 GLY A CA 1
ATOM 1174 C C . GLY A 1 152 ? -1.297 1.560 -0.593 1.00 84.56 152 GLY A C 1
ATOM 1175 O O . GLY A 1 152 ? -0.824 2.595 -0.113 1.00 84.56 152 GLY A O 1
ATOM 1176 N N . LEU A 1 153 ? -2.091 0.737 0.096 1.00 88.44 153 LEU A N 1
ATOM 1177 C CA . LEU A 1 153 ? -2.330 0.851 1.531 1.00 88.44 153 LEU A CA 1
ATOM 1178 C C . LEU A 1 153 ? -1.053 0.475 2.293 1.00 88.44 153 LEU A C 1
ATOM 1180 O O . LEU A 1 153 ? -0.480 -0.588 2.065 1.00 88.44 153 LEU A O 1
ATOM 1184 N N . ILE A 1 154 ? -0.619 1.336 3.212 1.00 89.62 154 ILE A N 1
ATOM 1185 C CA . ILE A 1 154 ? 0.584 1.103 4.023 1.00 89.62 154 ILE A CA 1
ATOM 1186 C C . ILE A 1 154 ? 0.280 0.895 5.503 1.00 89.62 154 ILE A C 1
ATOM 1188 O O . ILE A 1 154 ? 1.130 0.379 6.228 1.00 89.62 154 ILE A O 1
ATOM 1192 N N . GLY A 1 155 ? -0.906 1.290 5.971 1.00 90.12 155 GLY A N 1
ATOM 1193 C CA . GLY A 1 155 ? -1.243 1.193 7.384 1.00 90.12 155 GLY A CA 1
ATOM 1194 C C . GLY A 1 155 ? -2.537 1.893 7.772 1.00 90.12 155 GLY A C 1
ATOM 1195 O O . GLY A 1 155 ? -3.337 2.282 6.921 1.00 90.12 155 GLY A O 1
ATOM 1196 N N . ARG A 1 156 ? -2.719 2.074 9.081 1.00 91.25 156 ARG A N 1
ATOM 1197 C CA . ARG A 1 156 ? -3.875 2.766 9.669 1.00 91.25 156 ARG A CA 1
ATOM 1198 C C . ARG A 1 156 ? -3.480 3.651 10.845 1.00 91.25 156 ARG A C 1
ATOM 1200 O O . ARG A 1 156 ? -2.488 3.387 11.527 1.00 91.25 156 ARG A O 1
ATOM 1207 N N . ILE A 1 157 ? -4.281 4.672 11.121 1.00 93.62 157 ILE A N 1
ATOM 1208 C CA . ILE A 1 157 ? -4.083 5.561 12.268 1.00 93.62 157 ILE A CA 1
ATOM 1209 C C . ILE A 1 157 ? -4.420 4.838 13.577 1.00 93.62 157 ILE A C 1
ATOM 1211 O O . ILE A 1 157 ? -5.548 4.386 13.767 1.00 93.62 157 ILE A O 1
ATOM 1215 N N . ILE A 1 158 ? -3.469 4.778 14.512 1.00 92.69 158 ILE A N 1
ATOM 1216 C CA . ILE A 1 158 ? -3.671 4.200 15.857 1.00 92.69 158 ILE A CA 1
ATOM 1217 C C . ILE A 1 158 ? -3.750 5.260 16.961 1.00 92.69 158 ILE A C 1
ATOM 1219 O O . ILE A 1 158 ? -4.360 5.038 18.010 1.00 92.69 158 ILE A O 1
ATOM 1223 N N . GLU A 1 159 ? -3.182 6.439 16.721 1.00 94.62 159 GLU A N 1
ATOM 1224 C CA . GLU A 1 159 ? -3.155 7.551 17.669 1.00 94.62 159 GLU A CA 1
ATOM 1225 C C . GLU A 1 159 ? -3.297 8.870 16.915 1.00 94.62 159 GLU A C 1
ATOM 1227 O O . GLU A 1 159 ? -2.689 9.042 15.860 1.00 94.62 159 GLU A O 1
ATOM 1232 N N . VAL A 1 160 ? -4.083 9.793 17.466 1.00 97.38 160 VAL A N 1
ATOM 1233 C CA . VAL A 1 160 ? -4.314 11.122 16.896 1.00 97.38 160 VAL A CA 1
ATOM 1234 C C . VAL A 1 160 ? -4.049 12.152 17.979 1.00 97.38 160 VAL A C 1
ATOM 1236 O O . VAL A 1 160 ? -4.685 12.126 19.031 1.00 97.38 160 VAL A O 1
ATOM 1239 N N . ASN A 1 161 ? -3.123 13.056 17.694 1.00 97.00 161 ASN A N 1
ATOM 1240 C CA . ASN A 1 161 ? -2.851 14.267 18.455 1.00 97.00 161 ASN A CA 1
ATOM 1241 C C . ASN A 1 161 ? -3.409 15.479 17.682 1.00 97.00 161 ASN A C 1
ATOM 1243 O O . ASN A 1 161 ? -3.827 15.333 16.532 1.00 97.00 161 ASN A O 1
ATOM 1247 N N . PRO A 1 162 ? -3.422 16.695 18.260 1.00 96.88 162 PRO A N 1
ATOM 1248 C CA . PRO A 1 162 ? -3.984 17.866 17.580 1.00 96.88 162 PRO A CA 1
ATOM 1249 C C . PRO A 1 162 ? -3.356 18.164 16.210 1.00 96.88 162 PRO A C 1
ATOM 1251 O O . PRO A 1 162 ? -4.076 18.477 15.272 1.00 96.88 162 PRO A O 1
ATOM 1254 N N . THR A 1 163 ? -2.033 18.013 16.086 1.00 96.38 163 THR A N 1
ATOM 1255 C CA . THR A 1 163 ? -1.248 18.371 14.884 1.00 96.38 163 THR A CA 1
ATOM 1256 C C . THR A 1 163 ? -0.385 17.224 14.347 1.00 96.38 163 THR A C 1
ATOM 1258 O O . THR A 1 163 ? 0.466 17.423 13.484 1.00 96.38 163 THR A O 1
ATOM 1261 N N . SER A 1 164 ? -0.532 16.017 14.894 1.00 96.75 164 SER A N 1
ATOM 1262 C CA . SER A 1 164 ? 0.200 14.839 14.422 1.00 96.75 164 SER A CA 1
ATOM 1263 C C . SER A 1 164 ? -0.590 13.567 14.671 1.00 96.75 164 SER A C 1
ATOM 1265 O O . SER A 1 164 ? -1.456 13.531 15.541 1.00 96.75 164 SER A O 1
ATOM 1267 N N . SER A 1 165 ? -0.274 12.508 13.937 1.00 97.19 165 SER A N 1
ATOM 1268 C CA . SER A 1 165 ? -0.910 11.202 14.115 1.00 97.19 165 SER A CA 1
ATOM 1269 C C . SER A 1 165 ? 0.112 10.088 13.984 1.00 97.19 165 SER A C 1
ATOM 1271 O O . SER A 1 165 ? 1.081 10.204 13.232 1.00 97.19 165 SER A O 1
ATOM 1273 N N . LYS A 1 166 ? -0.103 8.994 14.714 1.00 94.94 166 LYS A N 1
ATOM 1274 C CA . LYS A 1 166 ? 0.720 7.787 14.642 1.00 94.94 166 LYS A CA 1
ATOM 1275 C C . LYS A 1 166 ? 0.044 6.760 13.746 1.00 94.94 166 LYS A C 1
ATOM 1277 O O . LYS A 1 166 ? -1.113 6.393 13.962 1.00 94.94 166 LYS A O 1
ATOM 1282 N N . VAL A 1 167 ? 0.799 6.277 12.772 1.00 93.75 167 VAL A N 1
ATOM 1283 C CA . VAL A 1 167 ? 0.401 5.258 11.806 1.00 93.75 167 VAL A CA 1
ATOM 1284 C C . VAL A 1 167 ? 1.033 3.934 12.209 1.00 93.75 167 VAL A C 1
ATOM 1286 O O . VAL A 1 167 ? 2.249 3.865 12.393 1.00 93.75 167 VAL A O 1
ATOM 1289 N N . LEU A 1 168 ? 0.218 2.889 12.316 1.00 91.44 168 LEU A N 1
ATOM 1290 C CA . LEU A 1 168 ? 0.676 1.507 12.408 1.00 91.44 168 LEU A CA 1
ATOM 1291 C C . LEU A 1 168 ? 0.797 0.937 10.998 1.00 91.44 168 LEU A C 1
ATOM 1293 O O . LEU A 1 168 ? -0.175 0.988 10.242 1.00 91.44 168 LEU A O 1
ATOM 1297 N N . LEU A 1 169 ? 1.973 0.417 10.650 1.00 89.94 169 LEU A N 1
ATOM 1298 C CA . LEU A 1 169 ? 2.229 -0.136 9.322 1.00 89.94 169 LEU A CA 1
ATOM 1299 C C . LEU A 1 169 ? 1.720 -1.576 9.200 1.00 89.94 169 LEU A C 1
ATOM 1301 O O . LEU A 1 169 ? 1.741 -2.333 10.170 1.00 89.94 169 LEU A O 1
ATOM 1305 N N . LEU A 1 170 ? 1.315 -1.972 7.989 1.00 87.69 170 LEU A N 1
ATOM 1306 C CA . LEU A 1 170 ? 0.916 -3.356 7.687 1.00 87.69 170 LEU A CA 1
ATOM 1307 C C . LEU A 1 170 ? 2.076 -4.351 7.838 1.00 87.69 170 LEU A C 1
ATOM 1309 O O . LEU A 1 170 ? 1.850 -5.538 8.051 1.00 87.69 170 LEU A O 1
ATOM 1313 N N . SER A 1 171 ? 3.318 -3.871 7.742 1.00 85.50 171 SER A N 1
ATOM 1314 C CA . SER A 1 171 ? 4.545 -4.650 7.947 1.00 85.50 171 SER A CA 1
ATOM 1315 C C . SER A 1 171 ? 4.810 -5.011 9.415 1.00 85.50 171 SER A C 1
ATOM 1317 O O . SER A 1 171 ? 5.793 -5.690 9.716 1.00 85.50 171 SER A O 1
ATOM 1319 N N . ASN A 1 172 ? 3.964 -4.559 10.347 1.00 82.12 172 ASN A N 1
ATOM 1320 C CA . ASN A 1 172 ? 4.128 -4.844 11.764 1.00 82.12 172 ASN A CA 1
ATOM 1321 C C . ASN A 1 172 ? 3.753 -6.299 12.107 1.00 82.12 172 ASN A C 1
ATOM 1323 O O . ASN A 1 172 ? 2.593 -6.691 12.009 1.00 82.12 172 ASN A O 1
ATOM 1327 N N . GLU A 1 173 ? 4.720 -7.085 12.582 1.00 72.81 173 GLU A N 1
ATOM 1328 C CA . GLU A 1 173 ? 4.554 -8.530 12.818 1.00 72.81 173 GLU A CA 1
ATOM 1329 C C . GLU A 1 173 ? 3.764 -8.871 14.093 1.00 72.81 173 GLU A C 1
ATOM 1331 O O . GLU A 1 173 ? 3.142 -9.927 14.181 1.00 72.81 173 GLU A O 1
ATOM 1336 N N . GLN A 1 174 ? 3.790 -7.997 15.103 1.00 66.25 174 GLN A N 1
ATOM 1337 C CA . GLN A 1 174 ? 3.394 -8.367 16.467 1.00 66.25 174 GLN A CA 1
ATOM 1338 C C . GLN A 1 174 ? 1.931 -8.042 16.808 1.00 66.25 174 GLN A C 1
ATOM 1340 O O . GLN A 1 174 ? 1.423 -8.437 17.859 1.00 66.25 174 GLN A O 1
ATOM 1345 N N . SER A 1 175 ? 1.224 -7.320 15.937 1.00 57.12 175 SER A N 1
ATOM 1346 C CA . SER A 1 175 ? -0.111 -6.816 16.247 1.00 57.12 175 SER A CA 1
ATOM 1347 C C . SER A 1 175 ? -1.214 -7.609 15.554 1.00 57.12 175 SER A C 1
ATOM 1349 O O . SER A 1 175 ? -1.373 -7.530 14.338 1.00 57.12 175 SER A O 1
ATOM 1351 N N . ASN A 1 176 ? -2.093 -8.228 16.348 1.00 63.69 176 ASN A N 1
ATOM 1352 C CA . ASN A 1 176 ? -3.439 -8.606 15.894 1.00 63.69 176 ASN A CA 1
ATOM 1353 C C . ASN A 1 176 ? -4.229 -7.404 15.331 1.00 63.69 176 ASN A C 1
ATOM 1355 O O . ASN A 1 176 ? -5.171 -7.596 14.567 1.00 63.69 176 ASN A O 1
ATOM 1359 N N . ASP A 1 177 ? -3.807 -6.187 15.681 1.00 64.12 177 ASP A N 1
ATOM 1360 C CA . ASP A 1 177 ? -4.334 -4.911 15.204 1.00 64.12 177 ASP A CA 1
ATOM 1361 C C . ASP A 1 177 ? -3.863 -4.526 13.789 1.00 64.12 177 ASP A C 1
ATOM 1363 O O . ASP A 1 177 ? -4.394 -3.588 13.211 1.00 64.12 177 ASP A O 1
ATOM 1367 N N . GLY A 1 178 ? -2.906 -5.236 13.187 1.00 65.00 178 GLY A N 1
ATOM 1368 C CA . GLY A 1 178 ? -2.473 -4.992 11.802 1.00 65.00 178 GLY A CA 1
ATOM 1369 C C . GLY A 1 178 ? -3.380 -5.630 10.744 1.00 65.00 178 GLY A C 1
ATOM 1370 O O . GLY A 1 178 ? -3.082 -5.550 9.556 1.00 65.00 178 GLY A O 1
ATOM 1371 N N . LYS A 1 179 ? -4.462 -6.300 11.165 1.00 81.19 179 LYS A N 1
ATOM 1372 C CA . LYS A 1 179 ? -5.329 -7.074 10.274 1.00 81.19 179 LYS A CA 1
ATOM 1373 C C . LYS A 1 179 ? -6.188 -6.165 9.411 1.00 81.19 179 LYS A C 1
ATOM 1375 O O . LYS A 1 179 ? -6.927 -5.328 9.931 1.00 81.19 179 LYS A O 1
ATOM 1380 N N . VAL A 1 180 ? -6.126 -6.385 8.103 1.00 85.25 180 VAL A N 1
ATOM 1381 C CA . VAL A 1 180 ? -6.920 -5.649 7.117 1.00 85.25 180 VAL A CA 1
ATOM 1382 C C . VAL A 1 180 ? -7.665 -6.634 6.232 1.00 85.25 180 VAL A C 1
ATOM 1384 O O . VAL A 1 180 ? -7.081 -7.599 5.737 1.00 85.25 180 VAL A O 1
ATOM 1387 N N . ALA A 1 181 ? -8.967 -6.404 6.070 1.00 87.50 181 ALA A N 1
ATOM 1388 C CA . ALA A 1 181 ? -9.775 -7.143 5.114 1.00 87.50 181 ALA A CA 1
ATOM 1389 C C . ALA A 1 181 ? -9.328 -6.777 3.697 1.00 87.50 181 ALA A C 1
ATOM 1391 O O . ALA A 1 181 ? -9.151 -5.602 3.387 1.00 87.50 181 ALA A O 1
ATOM 1392 N N . ALA A 1 182 ? -9.129 -7.788 2.864 1.00 89.19 182 ALA A N 1
ATOM 1393 C CA . ALA A 1 182 ? -8.730 -7.609 1.481 1.00 89.19 182 ALA A CA 1
ATOM 1394 C C . ALA A 1 182 ? -9.451 -8.620 0.588 1.00 89.19 182 ALA A C 1
ATOM 1396 O O . ALA A 1 182 ? -9.940 -9.658 1.044 1.00 89.19 182 ALA A O 1
ATOM 1397 N N . SER A 1 183 ? -9.493 -8.315 -0.699 1.00 90.38 183 SER A N 1
ATOM 1398 C CA . SER A 1 183 ? -10.113 -9.116 -1.738 1.00 90.38 183 SER A CA 1
ATOM 1399 C C . SER A 1 183 ? -9.132 -9.310 -2.887 1.00 90.38 183 SER A C 1
ATOM 1401 O O . SER A 1 183 ? -8.533 -8.350 -3.374 1.00 90.38 183 SER A O 1
ATOM 1403 N N . ILE A 1 184 ? -8.956 -10.557 -3.309 1.00 91.88 184 ILE A N 1
ATOM 1404 C CA . ILE A 1 184 ? -8.159 -10.942 -4.470 1.00 91.88 184 ILE A CA 1
ATOM 1405 C C . ILE A 1 184 ? -9.092 -10.942 -5.679 1.00 91.88 184 ILE A C 1
ATOM 1407 O O . ILE A 1 184 ? -10.075 -11.685 -5.696 1.00 91.88 184 ILE A O 1
ATOM 1411 N N . GLN A 1 185 ? -8.801 -10.122 -6.685 1.00 90.56 185 GLN A N 1
ATOM 1412 C CA . GLN A 1 185 ? -9.498 -10.165 -7.965 1.00 90.56 185 GLN A CA 1
ATOM 1413 C C . GLN A 1 185 ? -8.997 -11.357 -8.778 1.00 90.56 185 GLN A C 1
ATOM 1415 O O . GLN A 1 185 ? -7.851 -11.381 -9.221 1.00 90.56 185 GLN A O 1
ATOM 1420 N N . ILE A 1 186 ? -9.880 -12.326 -8.989 1.00 90.06 186 ILE A N 1
ATOM 1421 C CA . ILE A 1 186 ? -9.618 -13.546 -9.753 1.00 90.06 186 ILE A CA 1
ATOM 1422 C C . ILE A 1 186 ? -10.481 -13.548 -11.017 1.00 90.06 186 ILE A C 1
ATOM 1424 O O . ILE A 1 186 ? -11.502 -12.868 -11.104 1.00 90.06 186 ILE A O 1
ATOM 1428 N N . LYS A 1 187 ? -10.142 -14.385 -12.000 1.00 83.50 187 LYS A N 1
ATOM 1429 C CA . LYS A 1 187 ? -10.905 -14.465 -13.264 1.00 83.50 187 LYS A CA 1
ATOM 1430 C C . LYS A 1 187 ? -12.393 -14.793 -13.079 1.00 83.50 187 LYS A C 1
ATOM 1432 O O . LYS A 1 187 ? -13.204 -14.401 -13.911 1.00 83.50 187 LYS A O 1
ATOM 1437 N N . SER A 1 188 ? -12.744 -15.533 -12.028 1.00 80.12 188 SER A N 1
ATOM 1438 C CA . SER A 1 188 ? -14.111 -15.984 -11.738 1.00 80.12 188 SER A CA 1
ATOM 1439 C C . SER A 1 188 ? -14.877 -15.093 -10.751 1.00 80.12 188 SER A C 1
ATOM 1441 O O . SER A 1 188 ? -15.989 -15.456 -10.373 1.00 80.12 188 SER A O 1
ATOM 1443 N N . GLY A 1 189 ? -14.313 -13.961 -10.314 1.00 85.50 189 GLY A N 1
ATOM 1444 C CA . GLY A 1 189 ? -14.935 -13.070 -9.330 1.00 85.50 189 GLY A CA 1
ATOM 1445 C C . GLY A 1 189 ? -13.922 -12.509 -8.337 1.00 85.50 189 GLY A C 1
ATOM 1446 O O . GLY A 1 189 ? -12.897 -11.953 -8.728 1.00 85.50 189 GLY A O 1
ATOM 1447 N N . SER A 1 190 ? -14.196 -12.657 -7.043 1.00 87.75 190 SER A N 1
ATOM 1448 C CA . SER A 1 190 ? -13.285 -12.211 -5.994 1.00 87.75 190 SER A CA 1
ATOM 1449 C C . SER A 1 190 ? -13.182 -13.209 -4.844 1.00 87.75 190 SER A C 1
ATOM 1451 O O . SER A 1 190 ? -14.138 -13.915 -4.521 1.00 87.75 190 SER A O 1
ATOM 1453 N N . ALA A 1 191 ? -11.998 -13.275 -4.237 1.00 91.25 191 ALA A N 1
ATOM 1454 C CA . ALA A 1 191 ? -11.712 -14.108 -3.077 1.00 91.25 191 ALA A CA 1
ATOM 1455 C C . ALA A 1 191 ? -11.381 -13.213 -1.884 1.00 91.25 191 ALA A C 1
ATOM 1457 O O . ALA A 1 191 ? -10.374 -12.508 -1.889 1.00 91.25 191 ALA A O 1
ATOM 1458 N N . ASN A 1 192 ? -12.223 -13.226 -0.857 1.00 92.56 192 ASN A N 1
ATOM 1459 C CA . ASN A 1 192 ? -11.997 -12.411 0.332 1.00 92.56 192 ASN A CA 1
ATOM 1460 C C . ASN A 1 192 ? -11.055 -13.116 1.311 1.00 92.56 192 ASN A C 1
ATOM 1462 O O . ASN A 1 192 ? -11.018 -14.342 1.383 1.00 92.56 192 ASN A O 1
ATOM 1466 N N . GLY A 1 193 ? -10.321 -12.328 2.087 1.00 91.25 193 GLY A N 1
ATOM 1467 C CA . GLY A 1 193 ? -9.460 -12.810 3.158 1.00 91.25 193 GLY A CA 1
ATOM 1468 C C . GLY A 1 193 ? -8.936 -11.662 4.012 1.00 91.25 193 GLY A C 1
ATOM 1469 O O . GLY A 1 193 ? -9.420 -10.530 3.943 1.00 91.25 193 GLY A O 1
ATOM 1470 N N . ILE A 1 194 ? -7.939 -11.957 4.841 1.00 90.00 194 ILE A N 1
ATOM 1471 C CA . ILE A 1 194 ? -7.360 -11.006 5.790 1.00 90.00 194 ILE A CA 1
ATOM 1472 C C . ILE A 1 194 ? -5.850 -10.972 5.617 1.00 90.00 194 ILE A C 1
ATOM 1474 O O . ILE A 1 194 ? -5.181 -11.987 5.803 1.00 90.00 194 ILE A O 1
ATOM 1478 N N . ILE A 1 195 ? -5.300 -9.794 5.335 1.00 88.94 195 ILE A N 1
ATOM 1479 C CA . ILE A 1 195 ? -3.862 -9.551 5.452 1.00 88.94 195 ILE A CA 1
ATOM 1480 C C . ILE A 1 195 ? -3.530 -9.585 6.941 1.00 88.94 195 ILE A C 1
ATOM 1482 O O . ILE A 1 195 ? -3.994 -8.740 7.704 1.00 88.94 195 ILE A O 1
ATOM 1486 N N . SER A 1 196 ? -2.794 -10.607 7.371 1.00 85.06 196 SER A N 1
ATOM 1487 C CA . SER A 1 196 ? -2.584 -10.927 8.787 1.00 85.06 196 SER A CA 1
ATOM 1488 C C . SER A 1 196 ? -1.125 -10.914 9.226 1.00 85.06 196 SER A C 1
ATOM 1490 O O . SER A 1 196 ? -0.855 -11.156 10.399 1.00 85.06 196 SER A O 1
ATOM 1492 N N . GLY A 1 197 ? -0.191 -10.670 8.311 1.00 83.38 197 GLY A N 1
ATOM 1493 C CA . GLY A 1 197 ? 1.223 -10.596 8.646 1.00 83.38 197 GLY A CA 1
ATOM 1494 C C . GLY A 1 197 ? 2.084 -10.176 7.468 1.00 83.38 197 GLY A C 1
ATOM 1495 O O . GLY A 1 197 ? 1.596 -9.975 6.355 1.00 83.38 197 GLY A O 1
ATOM 1496 N N . TYR A 1 198 ? 3.377 -10.074 7.737 1.00 85.94 198 TYR A N 1
ATOM 1497 C CA . TYR A 1 198 ? 4.395 -9.719 6.764 1.00 85.94 198 TYR A CA 1
ATOM 1498 C C . TYR A 1 198 ? 5.651 -10.549 7.037 1.00 85.94 198 TYR A C 1
ATOM 1500 O O . TYR A 1 198 ? 6.128 -10.587 8.169 1.00 85.94 198 TYR A O 1
ATOM 1508 N N . ASP A 1 199 ? 6.169 -11.230 6.017 1.00 86.12 199 ASP A N 1
ATOM 1509 C CA . ASP A 1 199 ? 7.437 -11.953 6.088 1.00 86.12 199 ASP A CA 1
ATOM 1510 C C . ASP A 1 199 ? 8.564 -11.032 5.610 1.00 86.12 199 ASP A C 1
ATOM 1512 O O . ASP A 1 199 ? 8.653 -10.670 4.437 1.00 86.12 199 ASP A O 1
ATOM 1516 N N . ARG A 1 200 ? 9.466 -10.649 6.521 1.00 82.00 200 ARG A N 1
ATOM 1517 C CA . ARG A 1 200 ? 10.609 -9.780 6.195 1.00 82.00 200 ARG A CA 1
ATOM 1518 C C . ARG A 1 200 ? 11.656 -10.428 5.301 1.00 82.00 200 ARG A C 1
ATOM 1520 O O . ARG A 1 200 ? 12.388 -9.705 4.624 1.00 82.00 200 ARG A O 1
ATOM 1527 N N . LYS A 1 201 ? 11.792 -11.754 5.338 1.00 87.25 201 LYS A N 1
ATOM 1528 C CA . LYS A 1 201 ? 12.799 -12.470 4.548 1.00 87.25 201 LYS A CA 1
ATOM 1529 C C . LYS A 1 201 ? 12.385 -12.494 3.087 1.00 87.25 201 LYS A C 1
ATOM 1531 O O . LYS A 1 201 ? 13.217 -12.203 2.231 1.00 87.25 201 LYS A O 1
ATOM 1536 N N . THR A 1 202 ? 11.117 -12.800 2.818 1.00 89.88 202 THR A N 1
ATOM 1537 C CA . THR A 1 202 ? 10.579 -12.821 1.451 1.00 89.88 202 THR A CA 1
ATOM 1538 C C . THR A 1 202 ? 10.070 -11.455 0.989 1.00 89.88 202 THR A C 1
ATOM 1540 O O . THR A 1 202 ? 10.021 -11.206 -0.211 1.00 89.88 202 THR A O 1
ATOM 1543 N N . LYS A 1 203 ? 9.813 -10.529 1.926 1.00 88.69 203 LYS A N 1
ATOM 1544 C CA . LYS A 1 203 ? 9.202 -9.203 1.710 1.00 88.69 203 LYS A CA 1
ATOM 1545 C C . LYS A 1 203 ? 7.767 -9.293 1.191 1.00 88.69 203 LYS A C 1
ATOM 1547 O O . LYS A 1 203 ? 7.359 -8.522 0.324 1.00 88.69 203 LYS A O 1
ATOM 1552 N N . GLU A 1 204 ? 7.005 -10.232 1.735 1.00 88.44 204 GLU A N 1
ATOM 1553 C CA . GLU A 1 204 ? 5.653 -10.552 1.282 1.00 88.44 204 GLU A CA 1
ATOM 1554 C C . GLU A 1 204 ? 4.636 -10.354 2.403 1.00 88.44 204 GLU A C 1
ATOM 1556 O O . GLU A 1 204 ? 4.903 -10.637 3.570 1.00 88.44 204 GLU A O 1
ATOM 1561 N N . TYR A 1 205 ? 3.437 -9.898 2.046 1.00 88.38 205 TYR A N 1
ATOM 1562 C CA . TYR A 1 205 ? 2.300 -9.899 2.960 1.00 88.38 205 TYR A CA 1
ATOM 1563 C C . TYR A 1 205 ? 1.637 -11.275 2.978 1.00 88.38 205 TYR A C 1
ATOM 1565 O O . TYR A 1 205 ? 1.396 -11.876 1.933 1.00 88.38 205 TYR A O 1
ATO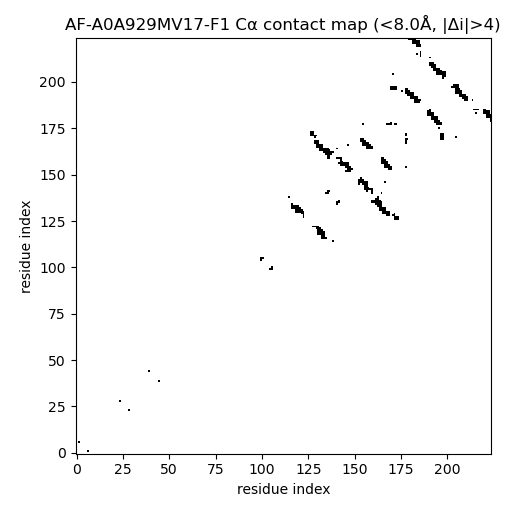M 1573 N N . LEU A 1 206 ? 1.293 -11.751 4.172 1.00 89.19 206 LEU A N 1
ATOM 1574 C CA . LEU A 1 206 ? 0.564 -12.996 4.362 1.00 89.19 206 LEU A CA 1
ATOM 1575 C C . LEU A 1 206 ? -0.936 -12.709 4.430 1.00 89.19 206 LEU A C 1
ATOM 1577 O O . LEU A 1 206 ? -1.414 -12.097 5.389 1.00 89.19 206 LEU A O 1
ATOM 1581 N N . MET A 1 207 ? -1.676 -13.205 3.442 1.00 89.94 207 MET A N 1
ATOM 1582 C CA . MET A 1 207 ? -3.136 -13.207 3.444 1.00 89.94 207 MET A CA 1
ATOM 1583 C C . MET A 1 207 ? -3.657 -14.570 3.907 1.00 89.94 207 MET A C 1
ATOM 1585 O O . MET A 1 207 ? -3.269 -15.612 3.383 1.00 89.94 207 MET A O 1
ATOM 1589 N N . THR A 1 208 ? -4.528 -14.567 4.910 1.00 89.50 208 THR A N 1
ATOM 1590 C CA . THR A 1 208 ? -5.159 -15.762 5.481 1.00 89.50 208 THR A CA 1
ATOM 1591 C C . THR A 1 208 ? -6.675 -15.707 5.311 1.00 89.50 208 THR A C 1
ATOM 1593 O O . THR A 1 208 ? -7.224 -14.697 4.877 1.00 89.50 208 THR A O 1
ATOM 1596 N N . GLN A 1 209 ? -7.363 -16.802 5.652 1.00 89.81 209 GLN A N 1
ATOM 1597 C CA . GLN A 1 209 ? -8.829 -16.924 5.557 1.00 89.81 209 GLN A CA 1
ATOM 1598 C C . GLN A 1 209 ? -9.381 -16.794 4.130 1.00 89.81 209 GLN A C 1
ATOM 1600 O O . GLN A 1 209 ? -10.541 -16.441 3.946 1.00 89.81 209 GLN A O 1
ATOM 1605 N N . VAL A 1 210 ? -8.551 -17.104 3.133 1.00 90.88 210 VAL A N 1
ATOM 1606 C CA . VAL A 1 210 ? -8.983 -17.245 1.740 1.00 90.88 210 VAL A CA 1
ATOM 1607 C C . VAL A 1 210 ? -9.634 -18.615 1.567 1.00 90.88 210 VAL A C 1
ATOM 1609 O O . VAL A 1 210 ? -9.129 -19.611 2.092 1.00 90.88 210 VAL A O 1
ATOM 1612 N N . ASP A 1 211 ? -10.756 -18.667 0.850 1.00 89.00 211 ASP A N 1
ATOM 1613 C CA . ASP A 1 211 ? -11.450 -19.918 0.540 1.00 89.00 211 ASP A CA 1
ATOM 1614 C C . ASP A 1 211 ? -10.510 -20.883 -0.217 1.00 89.00 211 ASP A C 1
ATOM 1616 O O . ASP A 1 211 ? -10.014 -20.532 -1.292 1.00 89.00 211 ASP A O 1
ATOM 1620 N N . PRO A 1 212 ? -10.253 -22.101 0.304 1.00 85.69 212 PRO A N 1
ATOM 1621 C CA . PRO A 1 212 ? -9.311 -23.041 -0.304 1.00 85.69 212 PRO A CA 1
ATOM 1622 C C . PRO A 1 212 ? -9.796 -23.627 -1.637 1.00 85.69 212 PRO A C 1
ATOM 1624 O O . PRO A 1 212 ? -9.011 -24.256 -2.345 1.00 85.69 212 PRO A O 1
ATOM 1627 N N . THR A 1 213 ? -11.078 -23.474 -1.980 1.00 87.06 213 THR A N 1
ATOM 1628 C CA . THR A 1 213 ? -11.640 -23.940 -3.258 1.00 87.06 213 THR A CA 1
ATOM 1629 C C . THR A 1 213 ? -11.333 -22.992 -4.415 1.00 87.06 213 THR A C 1
ATOM 1631 O O . THR A 1 213 ? -11.447 -23.374 -5.583 1.00 87.06 213 THR A O 1
ATOM 1634 N N . VAL A 1 214 ? -10.920 -21.763 -4.102 1.00 87.50 214 VAL A N 1
ATOM 1635 C CA . VAL A 1 214 ? -10.630 -20.729 -5.083 1.00 87.50 214 VAL A CA 1
ATOM 1636 C C . VAL A 1 214 ? -9.223 -20.907 -5.647 1.00 87.50 214 VAL A C 1
ATOM 1638 O O . VAL A 1 214 ? -8.241 -21.014 -4.916 1.00 87.50 214 VAL A O 1
ATOM 1641 N N . GLN A 1 215 ? -9.116 -20.892 -6.975 1.00 88.06 215 GLN A N 1
ATOM 1642 C CA . GLN A 1 215 ? -7.826 -20.878 -7.658 1.00 88.06 215 GLN A CA 1
ATOM 1643 C C . GLN A 1 215 ? -7.317 -19.443 -7.773 1.00 88.06 215 GLN A C 1
ATOM 1645 O O . GLN A 1 215 ? -7.891 -18.636 -8.502 1.00 88.06 215 GLN A O 1
ATOM 1650 N N . VAL A 1 216 ? -6.227 -19.159 -7.066 1.00 88.25 216 VAL A N 1
ATOM 1651 C CA . VAL A 1 216 ? -5.494 -17.892 -7.144 1.00 88.25 216 VAL A CA 1
ATOM 1652 C C . VAL A 1 216 ? -4.240 -18.101 -7.988 1.00 88.25 216 VAL A C 1
ATOM 1654 O O . VAL A 1 216 ? -3.530 -19.095 -7.814 1.00 88.25 216 VAL A O 1
ATOM 1657 N N . ALA A 1 217 ? -3.964 -17.176 -8.903 1.00 90.31 217 ALA A N 1
ATOM 1658 C CA . ALA A 1 217 ? -2.776 -17.188 -9.745 1.00 90.31 217 ALA A CA 1
ATOM 1659 C C . ALA A 1 217 ? -1.804 -16.064 -9.359 1.00 90.31 217 ALA A C 1
ATOM 1661 O O . ALA A 1 217 ? -2.193 -14.993 -8.894 1.00 90.31 217 ALA A O 1
ATOM 1662 N N . ALA A 1 218 ? -0.508 -16.291 -9.593 1.00 90.50 218 ALA A N 1
ATOM 1663 C CA . ALA A 1 218 ? 0.480 -15.226 -9.469 1.00 90.50 218 ALA A CA 1
ATOM 1664 C C . ALA A 1 218 ? 0.151 -14.093 -10.459 1.00 90.50 218 ALA A C 1
ATOM 1666 O O . ALA A 1 218 ? 0.023 -14.337 -11.660 1.00 90.50 218 ALA A O 1
ATOM 1667 N N . GLY A 1 219 ? 0.033 -12.867 -9.945 1.00 88.94 219 GLY A N 1
ATOM 1668 C CA . GLY A 1 219 ? -0.349 -11.680 -10.716 1.00 88.94 219 GLY A CA 1
ATOM 1669 C C . GLY A 1 219 ? -1.790 -11.206 -10.502 1.00 88.94 219 GLY A C 1
ATOM 1670 O O . GLY A 1 219 ? -2.115 -10.111 -10.957 1.00 88.94 219 GLY A O 1
ATOM 1671 N N . ASP A 1 220 ? -2.627 -11.970 -9.795 1.00 91.12 220 ASP A N 1
ATOM 1672 C CA . ASP A 1 220 ? -3.959 -11.512 -9.387 1.00 91.12 220 ASP A CA 1
ATOM 1673 C C . ASP A 1 220 ? -3.853 -10.298 -8.438 1.00 91.12 220 ASP A C 1
ATOM 1675 O O . ASP A 1 220 ? -2.994 -10.246 -7.551 1.00 91.12 220 ASP A O 1
ATOM 1679 N N . LEU A 1 221 ? -4.711 -9.292 -8.644 1.00 89.31 221 LEU A N 1
ATOM 1680 C CA . LEU A 1 221 ? -4.655 -8.020 -7.915 1.00 89.31 221 LEU A CA 1
ATOM 1681 C C . LEU A 1 221 ? -5.323 -8.139 -6.541 1.00 89.31 221 LEU A C 1
ATOM 1683 O O . LEU A 1 221 ? -6.430 -8.660 -6.434 1.00 89.31 221 LEU A O 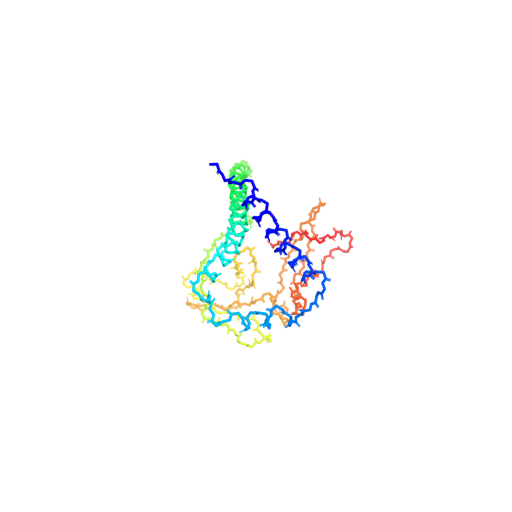1
ATOM 1687 N N . VAL A 1 222 ? -4.697 -7.579 -5.504 1.00 89.50 222 VAL A N 1
ATOM 1688 C CA . VAL A 1 222 ? -5.258 -7.507 -4.145 1.00 89.50 222 VAL A CA 1
ATOM 1689 C C . VAL A 1 222 ? -5.696 -6.075 -3.840 1.00 89.50 222 VAL A C 1
ATOM 1691 O O . VAL A 1 222 ? -4.912 -5.142 -4.006 1.00 89.50 222 VAL A O 1
ATOM 1694 N N . GLN A 1 223 ? -6.934 -5.905 -3.380 1.00 87.50 223 GLN A N 1
ATOM 1695 C CA . GLN A 1 223 ? -7.532 -4.611 -3.031 1.00 87.50 223 GLN A CA 1
ATOM 1696 C C . GLN A 1 223 ? -8.262 -4.675 -1.684 1.00 87.50 223 GLN A C 1
ATOM 1698 O O . GLN A 1 223 ? -8.617 -5.761 -1.232 1.00 87.50 223 GLN A O 1
ATOM 1703 N N . THR A 1 224 ? -8.485 -3.525 -1.050 1.00 80.69 224 THR A N 1
ATOM 1704 C CA . THR A 1 224 ? -9.211 -3.392 0.227 1.00 80.69 224 THR A CA 1
ATOM 1705 C C . THR A 1 224 ? -10.552 -2.719 0.040 1.00 80.69 224 THR A C 1
ATOM 1707 O O . THR A 1 224 ? -10.576 -1.758 -0.760 1.00 80.69 224 THR A O 1
#

pLDDT: mean 77.58, std 16.15, range [43.75, 97.38]

Foldseek 3Di:
DPDVVVVVVVVVVVVVVVVVVVVCVVPPDPPPVVVVVVVVPPPDPPPPPPPPVVVVVVVVVVVVVVVVVVVVVVVVVVVVVVVVVVVVVVVVVVVVVVVCVVVVVPDDPPDDDDDDWDFPAFDPDPQFGKTKTQAFVCNVDDFQDWDDDDPDTFFTWHAGDHGMTMTGGLQNAPDPRSKDWKWWQDPVGIWIFIQRHADPVVRDTDTDPTDPVDDDDPPTDMGD

Radius of gyration: 33.05 Å; Cα contacts (8 Å, |Δi|>4): 233; chains: 1; bounding box: 92×44×78 Å